Protein AF-A0A1F8N795-F1 (afdb_monomer_lite)

Secondary structure (DSSP, 8-state):
---TT-GGG-HHHHHHHHHHHHHHHHHHHHHHHHHHHS-HHHHHHHHHHHHHHHHHHHHHHHHHHHHHHHHHHHHHHHHHHHHHHHHHHHHHTTTT---GGG---HHHHHHHHHHHHHHHHHHHHHHHHS-TTHHHHHHHH-HHHHHHHHHHHHHHHHHHHHHHHHHHHHHTT-TTS-HHHHHHHHHHHHHHHHHHHHHHHHHHHHHHHTT--

Foldseek 3Di:
DDPPPPPPPDPVCVVVVVVVVVVVVVLVVVLVVVVVPDDPVVSVVSVVVNVVVVVVVVVVVVVVVVVVVVVLVVLLVVLLVLLVCLLCVCVVVVVLPDLLVPDPDLVSSLVSLVVVLVVLVVSVCVVCPVPVPNLVSLVVQDPQLNVLSVQLSVLSVVLSVLSVVVSVCSVVVVPDPDPVVSSVVNVVSSVVSNVSSVSNNVVSVVSVVVVVD

pLDDT: mean 70.52, std 12.68, range [32.62, 89.44]

Structure (mmCIF, N/CA/C/O backbone):
data_AF-A0A1F8N795-F1
#
_entry.id   AF-A0A1F8N795-F1
#
loop_
_atom_site.group_PDB
_atom_site.id
_atom_site.type_symbol
_atom_site.label_atom_id
_atom_site.label_alt_id
_atom_site.label_comp_id
_atom_site.label_asym_id
_atom_site.label_entity_id
_atom_site.label_seq_id
_atom_site.pdbx_PDB_ins_code
_atom_site.Cartn_x
_atom_site.Cartn_y
_atom_site.Cartn_z
_atom_site.occupancy
_atom_site.B_iso_or_equiv
_atom_site.auth_seq_id
_atom_site.auth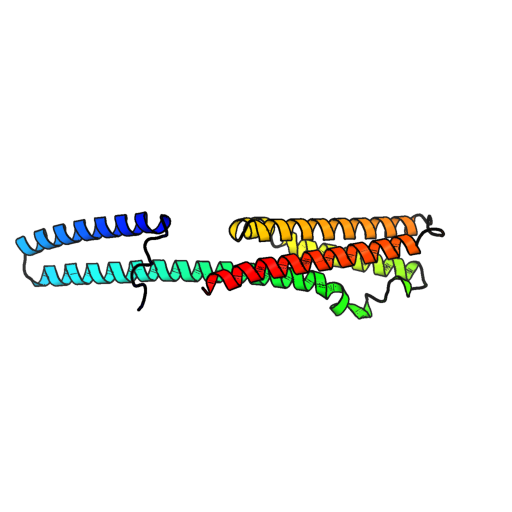_comp_id
_atom_site.auth_asym_id
_atom_site.auth_atom_id
_atom_site.pdbx_PDB_model_num
ATOM 1 N N . MET A 1 1 ? -9.581 -24.657 34.044 1.00 38.34 1 MET A N 1
ATOM 2 C CA . MET A 1 1 ? -9.909 -23.626 35.053 1.00 38.34 1 MET A CA 1
ATOM 3 C C . MET A 1 1 ? -9.651 -22.265 34.432 1.00 38.34 1 MET A C 1
ATOM 5 O O . MET A 1 1 ? -8.529 -21.996 34.031 1.00 38.34 1 MET A O 1
ATOM 9 N N . ALA A 1 2 ? -10.714 -21.489 34.227 1.00 38.50 2 ALA A N 1
ATOM 10 C CA . ALA A 1 2 ? -10.698 -20.247 33.462 1.00 38.50 2 ALA A CA 1
ATOM 11 C C . ALA A 1 2 ? -10.110 -19.081 34.276 1.00 38.50 2 ALA A C 1
ATOM 13 O O . ALA A 1 2 ? -10.513 -18.842 35.413 1.00 38.50 2 ALA A O 1
ATOM 14 N N . ASN A 1 3 ? -9.184 -18.338 33.667 1.00 41.03 3 ASN A N 1
ATOM 15 C CA . ASN A 1 3 ? -8.640 -17.087 34.190 1.00 41.03 3 ASN A CA 1
ATOM 16 C C . ASN A 1 3 ? -9.709 -15.981 34.133 1.00 41.03 3 ASN A C 1
ATOM 18 O O . ASN A 1 3 ? -9.796 -15.232 33.166 1.00 41.03 3 ASN A O 1
ATOM 22 N N . PHE A 1 4 ? -10.519 -15.874 35.185 1.00 43.97 4 PHE A N 1
ATOM 23 C CA . PHE A 1 4 ? -11.628 -14.915 35.298 1.00 43.97 4 PHE A CA 1
ATOM 24 C C . PHE A 1 4 ? -11.185 -13.466 35.629 1.00 43.97 4 PHE A C 1
ATOM 26 O O . PHE A 1 4 ? -12.016 -12.576 35.762 1.00 43.97 4 PHE A O 1
ATOM 33 N N . TRP A 1 5 ? -9.876 -13.195 35.742 1.00 39.47 5 TRP A N 1
ATOM 34 C CA . TRP A 1 5 ? -9.329 -11.918 36.246 1.00 39.47 5 TRP A CA 1
ATOM 35 C C . TRP A 1 5 ? -8.403 -11.180 35.261 1.00 39.47 5 TRP A C 1
ATOM 37 O O . TRP A 1 5 ? -7.454 -10.504 35.655 1.00 39.47 5 TRP A O 1
ATOM 47 N N . SER A 1 6 ? -8.683 -11.262 33.958 1.00 38.25 6 SER A N 1
ATOM 48 C CA . SER A 1 6 ? -7.878 -10.604 32.916 1.00 38.25 6 SER A CA 1
ATOM 49 C C . SER A 1 6 ? -8.282 -9.174 32.458 1.00 38.25 6 SER A C 1
ATOM 51 O O . SER A 1 6 ? -7.603 -8.671 31.559 1.00 38.25 6 SER A O 1
ATOM 53 N N . PRO A 1 7 ? -9.293 -8.441 32.984 1.00 44.56 7 PRO A N 1
ATOM 54 C CA . PRO A 1 7 ? -9.612 -7.123 32.414 1.00 44.56 7 PRO A CA 1
ATOM 55 C C . PRO A 1 7 ? -8.737 -5.970 32.953 1.00 44.56 7 PRO A C 1
ATOM 57 O O . PRO A 1 7 ? -8.804 -4.853 32.445 1.00 44.56 7 PRO A O 1
ATOM 60 N N . PHE A 1 8 ? -7.872 -6.198 33.948 1.00 44.97 8 PHE A N 1
ATOM 61 C CA . PHE A 1 8 ? -7.180 -5.105 34.655 1.00 44.97 8 PHE A CA 1
ATOM 62 C C . PHE A 1 8 ? -5.855 -4.619 34.038 1.00 44.97 8 PHE A C 1
ATOM 64 O O . PHE A 1 8 ? -5.241 -3.695 34.575 1.00 44.97 8 PHE A O 1
ATOM 71 N N . LYS A 1 9 ? -5.392 -5.174 32.908 1.00 43.41 9 LYS A N 1
ATOM 72 C CA . LYS A 1 9 ? -4.043 -4.868 32.376 1.00 43.41 9 LYS A CA 1
ATOM 73 C C . LYS A 1 9 ? -3.918 -3.617 31.503 1.00 43.41 9 LYS A C 1
ATOM 75 O O . LYS A 1 9 ? -2.806 -3.213 31.175 1.00 43.41 9 LYS A O 1
ATOM 80 N N . THR A 1 10 ? -5.005 -2.936 31.170 1.00 51.94 10 THR A N 1
ATOM 81 C CA . THR A 1 10 ? -4.946 -1.736 30.323 1.00 51.94 10 THR A CA 1
ATOM 82 C C . THR A 1 10 ? -5.205 -0.471 31.142 1.00 51.94 10 THR A C 1
ATOM 84 O O . THR A 1 10 ? -6.354 -0.089 31.359 1.00 51.94 10 THR A O 1
ATOM 87 N N . LYS A 1 11 ? -4.125 0.226 31.550 1.00 51.91 11 LYS A N 1
ATOM 88 C CA . LYS A 1 11 ? -4.126 1.542 32.250 1.00 51.91 11 LYS A CA 1
ATOM 89 C C . LYS A 1 11 ? -5.124 2.565 31.675 1.00 51.91 11 LYS A C 1
ATOM 91 O O . LYS A 1 11 ? -5.568 3.461 32.386 1.00 51.91 11 LYS A O 1
ATOM 96 N N . LYS A 1 12 ? -5.482 2.436 30.393 1.00 51.97 12 LYS A N 1
ATOM 97 C CA . LYS A 1 12 ? -6.396 3.330 29.673 1.00 51.97 12 LYS A CA 1
ATOM 98 C C . LYS A 1 12 ? -7.850 3.257 30.160 1.00 51.97 12 LYS A C 1
ATOM 100 O O . LYS A 1 12 ? -8.512 4.289 30.177 1.00 51.97 12 LYS A O 1
ATOM 105 N N . TYR A 1 13 ? -8.322 2.094 30.611 1.00 54.38 13 TYR A N 1
ATOM 106 C CA . TYR A 1 13 ? -9.710 1.938 31.064 1.00 54.38 13 TYR A CA 1
ATOM 107 C C . TYR A 1 13 ? -9.888 2.204 32.560 1.00 54.38 13 TYR A C 1
ATOM 109 O O . TYR A 1 13 ? -10.981 2.553 32.985 1.00 54.38 13 TYR A O 1
ATOM 117 N N . TRP A 1 14 ? -8.816 2.145 33.359 1.00 64.00 14 TRP A N 1
ATOM 118 C CA . TRP A 1 14 ? -8.873 2.442 34.797 1.00 64.00 14 TRP A CA 1
ATOM 119 C C . TRP A 1 14 ? -9.429 3.833 35.098 1.00 64.00 14 TRP A C 1
ATOM 121 O O . TRP A 1 14 ? -10.202 3.987 36.033 1.00 64.00 14 TRP A O 1
ATOM 131 N N . ARG A 1 15 ? -9.095 4.842 34.283 1.00 64.06 15 ARG A N 1
ATOM 132 C CA . ARG A 1 15 ? -9.659 6.192 34.436 1.00 64.06 15 ARG A CA 1
ATOM 133 C C . ARG A 1 15 ? -11.161 6.228 34.157 1.00 64.06 15 ARG A C 1
ATOM 135 O O . ARG A 1 15 ? -11.885 6.894 34.882 1.00 64.06 15 ARG A O 1
ATOM 142 N N . GLN A 1 16 ? -11.633 5.500 33.147 1.00 66.62 16 GLN A N 1
ATOM 143 C CA . GLN A 1 16 ? -13.059 5.436 32.813 1.00 66.62 16 GLN A CA 1
ATOM 144 C C . GLN A 1 16 ? -13.847 4.657 33.872 1.00 66.62 16 GLN A C 1
ATOM 146 O O . GLN A 1 16 ? -14.895 5.125 34.304 1.00 66.62 16 GLN A O 1
ATOM 151 N N . TYR A 1 17 ? -13.306 3.538 34.365 1.00 69.12 17 TYR A N 1
ATOM 152 C CA . TYR A 1 17 ? -13.899 2.783 35.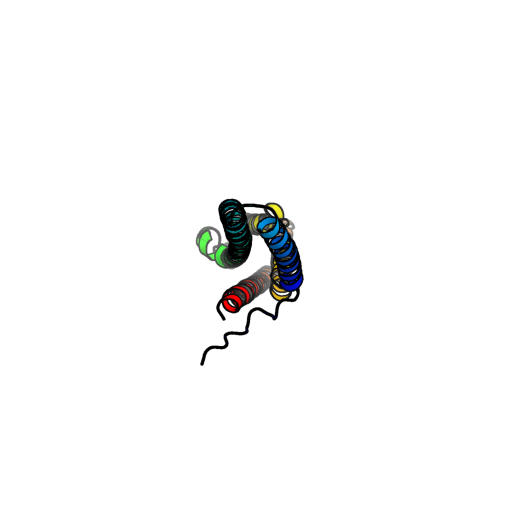471 1.00 69.12 17 TYR A CA 1
ATOM 153 C C . TYR A 1 17 ? -13.872 3.558 36.790 1.00 69.12 17 TYR A C 1
ATOM 155 O O . TYR A 1 17 ? -14.850 3.516 37.522 1.00 69.12 17 TYR A O 1
ATOM 163 N N . ALA A 1 18 ? -12.807 4.311 37.078 1.00 71.12 18 ALA A N 1
ATOM 164 C CA . ALA A 1 18 ? -12.740 5.168 38.260 1.00 71.12 18 ALA A CA 1
ATOM 165 C C . ALA A 1 18 ? -13.772 6.302 38.197 1.00 71.12 18 ALA A C 1
ATOM 167 O O . ALA A 1 18 ? -14.447 6.563 39.185 1.00 71.12 18 ALA A O 1
ATOM 168 N N . ILE A 1 19 ? -13.949 6.934 37.031 1.00 74.56 19 ILE A N 1
ATOM 169 C CA . ILE A 1 19 ? -14.991 7.951 36.828 1.00 74.56 19 ILE A CA 1
ATOM 170 C C . ILE A 1 19 ? -16.384 7.327 36.993 1.00 74.56 19 ILE A C 1
ATOM 172 O O . ILE A 1 19 ? -17.202 7.857 37.740 1.00 74.56 19 ILE A O 1
ATOM 176 N N . ALA A 1 20 ? -16.642 6.174 36.368 1.00 73.50 20 ALA A N 1
ATOM 177 C CA . ALA A 1 20 ? -17.908 5.456 36.511 1.00 73.50 20 ALA A CA 1
ATOM 178 C C . ALA A 1 20 ? -18.182 5.037 37.967 1.00 73.50 20 ALA A C 1
ATOM 180 O O . ALA A 1 20 ? -19.309 5.161 38.435 1.00 73.50 20 ALA A O 1
ATOM 181 N N . LEU A 1 21 ? -17.151 4.608 38.703 1.00 77.50 21 LEU A N 1
ATOM 182 C CA . LEU A 1 21 ? -17.238 4.255 40.120 1.00 77.50 21 LEU A CA 1
ATOM 183 C C . LEU A 1 21 ? -17.559 5.477 40.988 1.00 77.50 21 LEU A C 1
ATOM 185 O O . LEU A 1 21 ? -18.385 5.382 41.887 1.00 77.50 21 LEU A O 1
ATOM 189 N N . VAL A 1 22 ? -16.957 6.635 40.705 1.00 76.06 22 VAL A N 1
ATOM 190 C CA . VAL A 1 22 ? -17.265 7.888 41.411 1.00 76.06 22 VAL A CA 1
ATOM 191 C C . VAL A 1 22 ? -18.717 8.298 41.171 1.00 76.06 22 VAL A C 1
ATOM 193 O O . VAL A 1 22 ? -19.427 8.583 42.133 1.00 76.06 22 VAL A O 1
ATOM 196 N N . PHE A 1 23 ? -19.195 8.259 39.924 1.00 74.38 23 PHE A N 1
ATOM 197 C CA . PHE A 1 23 ? -20.603 8.535 39.620 1.00 74.38 23 PHE A CA 1
ATOM 198 C C . PHE A 1 23 ? -21.548 7.525 40.272 1.00 74.38 23 PHE A C 1
ATOM 200 O O . PHE A 1 23 ? -22.593 7.918 40.787 1.00 74.38 23 PHE A O 1
ATOM 207 N N . PHE A 1 24 ? -21.166 6.249 40.318 1.00 79.06 24 PHE A N 1
ATOM 208 C CA . PHE A 1 24 ? -21.916 5.216 41.022 1.00 79.06 24 PHE A CA 1
ATOM 209 C C . PHE A 1 24 ? -22.002 5.508 42.525 1.00 79.06 24 PHE A C 1
ATOM 211 O O . PHE A 1 24 ? -23.096 5.513 43.080 1.00 79.06 24 PHE A O 1
ATOM 218 N N . CYS A 1 25 ? -20.885 5.835 43.180 1.00 76.94 25 CYS A N 1
ATOM 219 C CA . CYS A 1 25 ? -20.861 6.191 44.599 1.00 76.94 25 CYS A CA 1
ATOM 220 C C . CYS A 1 25 ? -21.705 7.439 44.894 1.00 76.94 25 CYS A C 1
ATOM 222 O O . CYS A 1 25 ? -22.483 7.434 45.846 1.00 76.94 25 CYS A O 1
ATOM 224 N N . ILE A 1 26 ? -21.600 8.484 44.065 1.00 76.69 26 ILE A N 1
ATOM 225 C CA . ILE A 1 26 ? -22.416 9.702 44.193 1.00 76.69 26 ILE A CA 1
ATOM 226 C C . ILE A 1 26 ? -23.901 9.358 44.069 1.00 76.69 26 ILE A C 1
ATOM 228 O O . ILE A 1 26 ? -24.706 9.808 44.880 1.00 76.69 26 ILE A O 1
ATOM 232 N N . ALA A 1 27 ? -24.267 8.528 43.094 1.00 73.38 27 ALA A N 1
ATOM 233 C CA . ALA A 1 27 ? -25.651 8.150 42.885 1.00 73.38 27 ALA A CA 1
ATOM 234 C C . ALA A 1 27 ? -26.195 7.250 44.002 1.00 73.38 27 ALA A C 1
ATOM 236 O O . ALA A 1 27 ? -27.334 7.439 44.411 1.00 73.38 27 ALA A O 1
ATOM 237 N N . VAL A 1 28 ? -25.390 6.335 44.554 1.00 75.06 28 VAL A N 1
ATOM 238 C CA . VAL A 1 28 ? -25.759 5.531 45.733 1.00 75.06 28 VAL A CA 1
ATOM 239 C C . VAL A 1 28 ? -25.990 6.429 46.949 1.00 75.06 28 VAL A C 1
ATOM 241 O O . VAL A 1 28 ? -27.007 6.283 47.621 1.00 75.06 28 VAL A O 1
ATOM 244 N N . VAL A 1 29 ? -25.107 7.398 47.208 1.00 75.06 29 VAL A N 1
ATOM 245 C CA . VAL A 1 29 ? -25.285 8.373 48.300 1.00 75.06 29 VAL A CA 1
ATOM 246 C C . VAL A 1 29 ? -26.552 9.206 48.086 1.00 75.06 29 VAL A C 1
ATOM 248 O O . VAL A 1 29 ? -27.338 9.382 49.015 1.00 75.06 29 VAL A O 1
ATOM 251 N N . PHE A 1 30 ? -26.802 9.661 46.858 1.00 69.50 30 PHE A N 1
ATOM 252 C CA . PHE A 1 30 ? -28.009 10.410 46.509 1.00 69.50 30 PHE A CA 1
ATOM 253 C C . PHE A 1 30 ? -29.284 9.569 46.683 1.00 69.50 30 PHE A C 1
ATOM 255 O O . PHE A 1 30 ? -30.289 10.062 47.192 1.00 69.50 30 PHE A O 1
ATOM 262 N N . LEU A 1 31 ? -29.228 8.280 46.337 1.00 68.62 31 LEU A N 1
ATOM 263 C CA . LEU A 1 31 ? -30.323 7.325 46.493 1.00 68.62 31 LEU A CA 1
ATOM 264 C C . LEU A 1 31 ? -30.612 7.040 47.976 1.00 68.62 31 LEU A C 1
ATOM 266 O O . LEU A 1 31 ? -31.775 7.020 48.366 1.00 68.62 31 LEU A O 1
ATOM 270 N N . ILE A 1 32 ? -29.578 6.921 48.818 1.00 69.88 32 ILE A N 1
ATOM 271 C CA . ILE A 1 32 ? -29.708 6.801 50.283 1.00 69.88 32 ILE A CA 1
ATOM 272 C C . ILE A 1 32 ? -30.372 8.054 50.878 1.00 69.88 32 ILE A C 1
ATOM 274 O O . ILE A 1 32 ? -31.261 7.940 51.722 1.00 69.88 32 ILE A O 1
ATOM 278 N N . ILE A 1 33 ? -29.987 9.250 50.421 1.00 67.44 33 ILE A N 1
ATOM 279 C CA . ILE A 1 33 ? -30.592 10.520 50.858 1.00 67.44 33 ILE A CA 1
ATOM 280 C C . ILE A 1 33 ? -32.063 10.612 50.412 1.00 67.44 33 ILE A C 1
ATOM 282 O O . ILE A 1 33 ? -32.913 11.042 51.191 1.00 67.44 33 ILE A O 1
ATOM 286 N N . LEU A 1 34 ? -32.387 10.165 49.195 1.00 61.38 34 LEU A N 1
ATOM 287 C CA . LEU A 1 34 ? -33.757 10.117 48.669 1.00 61.38 34 LEU A CA 1
ATOM 288 C C . LEU A 1 34 ? -34.647 9.116 49.416 1.00 61.38 34 LEU A C 1
ATOM 290 O O . LEU A 1 34 ? -35.772 9.468 49.767 1.00 61.38 34 LEU A O 1
ATOM 294 N N . MET A 1 35 ? -34.143 7.910 49.708 1.00 63.19 35 MET A N 1
ATOM 295 C CA . MET A 1 35 ? -34.863 6.906 50.509 1.00 63.19 35 MET A CA 1
ATOM 296 C C . MET A 1 35 ? -35.170 7.409 51.924 1.00 63.19 35 MET A C 1
ATOM 298 O O . MET A 1 35 ? -36.160 7.001 52.523 1.00 63.19 35 MET A O 1
ATOM 302 N N . ARG A 1 36 ? -34.334 8.309 52.458 1.00 65.38 36 ARG A N 1
ATOM 303 C CA . ARG A 1 36 ? -34.522 8.903 53.785 1.00 65.38 36 ARG A CA 1
ATOM 304 C C . ARG A 1 36 ? -35.657 9.934 53.828 1.00 65.38 36 ARG A C 1
ATOM 306 O O . ARG A 1 36 ? -36.203 10.161 54.902 1.00 65.38 36 ARG A O 1
ATOM 313 N N . ASN A 1 37 ? -36.015 10.529 52.685 1.00 61.88 37 ASN A N 1
ATOM 314 C CA . ASN A 1 37 ? -36.927 11.674 52.612 1.00 61.88 37 ASN A CA 1
ATOM 315 C C . ASN A 1 37 ? -38.226 11.426 51.816 1.00 61.88 37 ASN A C 1
ATOM 317 O O . ASN A 1 37 ? -39.077 12.308 51.830 1.00 61.88 37 ASN A O 1
ATOM 321 N N . ASN A 1 38 ? -38.410 10.295 51.112 1.00 58.34 38 ASN A N 1
ATOM 322 C CA . ASN A 1 38 ? -39.632 10.027 50.332 1.00 58.34 38 ASN A CA 1
ATOM 323 C C . ASN A 1 38 ? -39.890 8.540 50.003 1.00 58.34 38 ASN A C 1
ATOM 325 O O . ASN A 1 38 ? -39.004 7.697 50.108 1.00 58.34 38 ASN A O 1
ATOM 329 N N . SER A 1 39 ? -41.133 8.246 49.582 1.00 66.38 39 SER A N 1
ATOM 330 C CA . SER A 1 39 ? -41.681 6.896 49.363 1.00 66.38 39 SER A CA 1
ATOM 331 C C . SER A 1 39 ? -40.853 5.997 48.427 1.00 66.38 39 SER A C 1
ATOM 333 O O . SER A 1 39 ? -40.223 6.451 47.469 1.00 66.38 39 SER A O 1
ATOM 335 N N . LEU A 1 40 ? -40.940 4.688 48.680 1.00 60.19 40 LEU A N 1
ATOM 336 C CA . LEU A 1 40 ? -40.269 3.574 47.993 1.00 60.19 40 LEU A CA 1
ATOM 337 C C . LEU A 1 40 ? -40.368 3.636 46.449 1.00 60.19 40 LEU A C 1
ATOM 339 O O . LEU A 1 40 ? -39.458 3.197 45.748 1.00 60.19 40 LEU A O 1
ATOM 343 N N . ALA A 1 41 ? -41.422 4.260 45.912 1.00 61.06 41 ALA A N 1
ATOM 344 C CA . ALA A 1 41 ? -41.612 4.478 44.478 1.00 61.06 41 ALA A CA 1
ATOM 345 C C . ALA A 1 41 ? -40.520 5.366 43.846 1.00 61.06 41 ALA A C 1
ATOM 347 O O . ALA A 1 41 ? -40.013 5.048 42.770 1.00 61.06 41 ALA A O 1
ATOM 348 N N . ASN A 1 42 ? -40.086 6.431 44.529 1.00 62.47 42 ASN A N 1
ATOM 349 C CA . ASN A 1 42 ? -39.037 7.324 44.021 1.00 62.47 42 ASN A CA 1
ATOM 350 C C . ASN A 1 42 ? -37.663 6.641 44.015 1.00 62.47 42 ASN A C 1
ATOM 352 O O . ASN A 1 42 ? -36.848 6.890 43.127 1.00 62.47 42 ASN A O 1
ATOM 356 N N . ALA A 1 43 ? -37.426 5.739 44.970 1.00 58.62 43 ALA A N 1
ATOM 357 C CA . ALA A 1 43 ? -36.214 4.930 45.023 1.00 58.62 43 ALA A CA 1
ATOM 358 C C . ALA A 1 43 ? -36.135 3.944 43.844 1.00 58.62 43 ALA A C 1
ATOM 360 O O . ALA A 1 43 ? -35.076 3.807 43.232 1.00 58.62 43 ALA A O 1
ATOM 361 N N . ILE A 1 44 ? -37.259 3.316 43.476 1.00 69.69 44 ILE A N 1
ATOM 362 C CA . ILE A 1 44 ? -37.342 2.410 42.319 1.00 69.69 44 ILE A CA 1
ATOM 363 C C . ILE A 1 44 ? -37.086 3.168 41.009 1.00 69.69 44 ILE A C 1
ATOM 365 O O . ILE A 1 44 ? -36.297 2.710 40.184 1.00 69.69 44 ILE A O 1
ATOM 369 N N . VAL A 1 45 ? -37.692 4.346 40.826 1.00 70.44 45 VAL A N 1
ATOM 370 C CA . VAL A 1 45 ? -37.489 5.176 39.623 1.00 70.44 45 VAL A CA 1
ATOM 371 C C . VAL A 1 45 ? -36.035 5.647 39.510 1.00 70.44 45 VAL A C 1
ATOM 373 O O . VAL A 1 45 ? -35.430 5.545 38.438 1.00 70.44 45 VAL A O 1
ATOM 376 N N . ALA A 1 46 ? -35.438 6.106 40.614 1.00 63.31 46 ALA A N 1
ATOM 377 C CA . ALA A 1 46 ? -34.036 6.516 40.641 1.00 63.31 46 ALA A CA 1
ATOM 378 C C . ALA A 1 46 ? -33.092 5.345 40.309 1.00 63.31 46 ALA A C 1
ATOM 380 O O . ALA A 1 46 ? -32.158 5.501 39.520 1.00 63.31 46 ALA A O 1
ATOM 381 N N . PHE A 1 47 ? -33.370 4.152 40.840 1.00 68.94 47 PHE A N 1
ATOM 382 C CA . PHE A 1 47 ? -32.580 2.953 40.568 1.00 68.94 47 PHE A CA 1
ATOM 383 C C . PHE A 1 47 ? -32.721 2.469 39.116 1.00 68.94 47 PHE A C 1
ATOM 385 O O . PHE A 1 47 ? -31.722 2.158 38.467 1.00 68.94 47 PHE 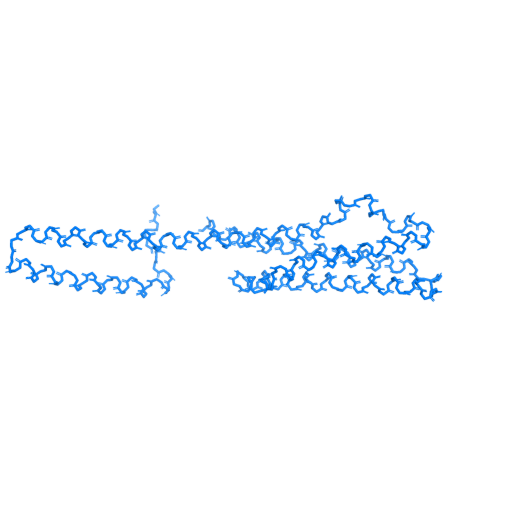A O 1
ATOM 392 N N . GLY A 1 48 ? -33.939 2.478 38.564 1.00 64.81 48 GLY A N 1
ATOM 393 C CA . GLY A 1 48 ? -34.186 2.144 37.157 1.00 64.81 48 GLY A CA 1
ATOM 394 C C . GLY A 1 48 ? -33.459 3.089 36.196 1.00 64.81 48 GLY A C 1
ATOM 395 O O . GLY A 1 48 ? -32.855 2.645 35.219 1.00 64.81 48 GLY A O 1
ATOM 396 N N . THR A 1 49 ? -33.425 4.383 36.524 1.00 73.19 49 THR A N 1
ATOM 397 C CA . THR A 1 49 ? -32.687 5.396 35.752 1.00 73.19 49 THR A CA 1
ATOM 398 C C . THR A 1 49 ? -31.176 5.135 35.780 1.00 73.19 49 THR A C 1
ATOM 400 O O . THR A 1 49 ? -30.503 5.259 34.755 1.00 73.19 49 THR A O 1
ATOM 403 N N . LEU A 1 50 ? -30.640 4.707 36.928 1.00 65.94 50 LEU A N 1
ATOM 404 C CA . LEU A 1 50 ? -29.226 4.359 37.078 1.00 65.94 50 LEU A CA 1
ATOM 405 C C . LEU A 1 50 ? -28.826 3.150 36.219 1.00 65.94 50 LEU A C 1
ATOM 407 O O . LEU A 1 50 ? -27.801 3.181 35.536 1.00 65.94 50 LEU A O 1
ATOM 411 N N . ILE A 1 51 ? -29.645 2.094 36.229 1.00 70.44 51 ILE A N 1
ATOM 412 C CA . ILE A 1 51 ? -29.412 0.896 35.413 1.00 70.44 51 ILE A CA 1
ATOM 413 C C . ILE A 1 51 ? -29.421 1.256 33.926 1.00 70.44 51 ILE A C 1
ATOM 415 O O . ILE A 1 51 ? -28.519 0.854 33.190 1.00 70.44 51 ILE A O 1
ATOM 419 N N . LEU A 1 52 ? -30.395 2.057 33.484 1.00 70.12 52 LEU A N 1
ATOM 420 C CA . LEU A 1 52 ? -30.497 2.479 32.089 1.00 70.12 52 LEU A CA 1
ATOM 421 C C . LEU A 1 52 ? -29.263 3.286 31.653 1.00 70.12 52 LEU A C 1
ATOM 423 O O . LEU A 1 52 ? -28.712 3.050 30.575 1.00 70.12 52 LEU A O 1
ATOM 427 N N . ALA A 1 53 ? -28.783 4.193 32.509 1.00 65.50 53 ALA A N 1
ATOM 428 C CA . ALA A 1 53 ? -27.583 4.982 32.246 1.00 65.50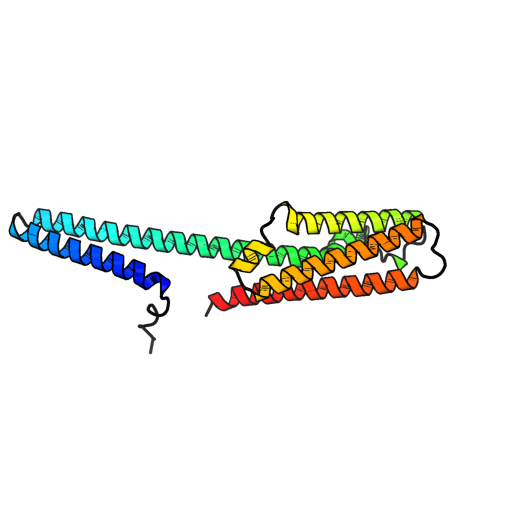 53 ALA A CA 1
ATOM 429 C C . ALA A 1 53 ? -26.325 4.105 32.116 1.00 65.50 53 ALA A C 1
ATOM 431 O O . ALA A 1 53 ? -25.510 4.322 31.213 1.00 65.50 53 ALA A O 1
ATOM 432 N N . LEU A 1 54 ? -26.182 3.078 32.962 1.00 68.38 54 LEU A N 1
ATOM 433 C CA . LEU A 1 54 ? -25.078 2.118 32.880 1.00 68.38 54 LEU A CA 1
ATOM 434 C C . LEU A 1 54 ? -25.132 1.301 31.585 1.00 68.38 54 LEU A C 1
ATOM 436 O O . LEU A 1 54 ? -24.127 1.231 30.878 1.00 68.38 54 LEU A O 1
ATOM 440 N N . ILE A 1 55 ? -26.297 0.745 31.232 1.00 73.50 55 ILE A N 1
ATOM 441 C CA . ILE A 1 55 ? -26.484 -0.029 29.992 1.00 73.50 55 ILE A CA 1
ATOM 442 C C . ILE A 1 55 ? -26.165 0.831 28.769 1.00 73.50 55 ILE A C 1
ATOM 444 O O . ILE A 1 55 ? -25.458 0.387 27.863 1.00 73.50 55 ILE A O 1
ATOM 448 N N . THR A 1 56 ? -26.638 2.077 28.756 1.00 70.06 56 THR A N 1
ATOM 449 C CA . THR A 1 56 ? -26.411 3.009 27.646 1.00 70.06 56 THR A CA 1
ATOM 450 C C . THR A 1 56 ? -24.928 3.344 27.512 1.00 70.06 56 THR A C 1
ATOM 452 O O . THR A 1 56 ? -24.370 3.276 26.419 1.00 70.06 56 THR A O 1
ATOM 455 N N . THR A 1 57 ? -24.254 3.623 28.629 1.00 68.25 57 THR A N 1
ATOM 456 C CA . THR A 1 57 ? -22.819 3.935 28.642 1.00 68.25 57 THR A CA 1
ATOM 457 C C . THR A 1 57 ? -21.983 2.746 28.168 1.00 68.25 57 THR A C 1
ATOM 459 O O . THR A 1 57 ? -21.118 2.912 27.308 1.00 68.25 57 THR A O 1
ATOM 462 N N . PHE A 1 58 ? -22.269 1.535 28.656 1.00 66.44 58 PHE A N 1
ATOM 463 C CA . PHE A 1 58 ? -21.603 0.314 28.194 1.00 66.44 58 PHE A CA 1
ATOM 464 C C . PHE A 1 58 ? -21.849 0.049 26.707 1.00 66.44 58 PHE A C 1
ATOM 466 O O . PHE A 1 58 ? -20.915 -0.290 25.981 1.00 66.44 58 PHE A O 1
ATOM 473 N N . SER A 1 59 ? -23.079 0.256 26.233 1.00 68.75 59 SER A N 1
ATOM 474 C CA . SER A 1 59 ? -23.435 0.075 24.822 1.00 68.75 59 SER A CA 1
ATOM 475 C C . SER A 1 59 ? -22.688 1.058 23.921 1.00 68.75 59 SER A C 1
ATOM 477 O O . SER A 1 59 ? -22.151 0.654 22.894 1.00 68.75 59 SER A O 1
ATOM 479 N N . ILE A 1 60 ? -22.573 2.328 24.328 1.00 67.81 60 ILE A N 1
ATOM 480 C CA . ILE A 1 60 ? -21.818 3.355 23.593 1.00 67.81 60 ILE A CA 1
ATOM 481 C C . ILE A 1 60 ? -20.320 3.027 23.559 1.00 67.81 60 ILE A C 1
ATOM 483 O O . ILE A 1 60 ? -19.681 3.185 22.517 1.00 67.81 60 ILE A O 1
ATOM 487 N N . ILE A 1 61 ? -19.743 2.571 24.675 1.00 68.19 61 ILE A N 1
ATOM 488 C CA . ILE A 1 61 ? -18.330 2.167 24.733 1.00 68.19 61 ILE A CA 1
ATOM 489 C C . ILE A 1 61 ? -18.087 0.981 23.792 1.00 68.19 61 ILE A C 1
ATOM 491 O O . ILE A 1 61 ? -17.207 1.060 22.935 1.00 68.19 61 ILE A O 1
ATOM 495 N N . ASN A 1 62 ? -18.920 -0.060 23.872 1.00 67.62 62 ASN A N 1
ATOM 496 C CA . ASN A 1 62 ? -18.807 -1.243 23.020 1.00 67.62 62 ASN A CA 1
ATOM 497 C C . ASN A 1 62 ? -18.993 -0.910 21.532 1.00 67.62 62 ASN A C 1
ATOM 499 O O . ASN A 1 62 ? -18.227 -1.392 20.699 1.00 67.62 62 ASN A O 1
ATOM 503 N N . ALA A 1 63 ? -19.961 -0.054 21.188 1.00 69.69 63 ALA A N 1
ATOM 504 C CA . ALA A 1 63 ? -20.184 0.392 19.813 1.00 69.69 63 ALA A CA 1
ATOM 505 C C . ALA A 1 63 ? -18.986 1.187 19.267 1.00 69.69 63 ALA A C 1
ATOM 507 O O . ALA A 1 63 ? -18.556 0.976 18.132 1.00 69.69 63 ALA A O 1
ATOM 508 N N . ASN A 1 64 ? -18.394 2.063 20.085 1.00 71.19 64 ASN A N 1
ATOM 509 C CA . ASN A 1 64 ? -17.200 2.818 19.708 1.00 71.19 64 ASN A CA 1
ATOM 510 C C . ASN A 1 64 ? -15.969 1.925 19.524 1.00 71.19 64 ASN A C 1
ATOM 512 O O . ASN A 1 64 ? -15.173 2.157 18.608 1.00 71.19 64 ASN A O 1
ATOM 516 N N . ASP A 1 65 ? -15.803 0.913 20.373 1.00 73.00 65 ASP A N 1
ATOM 517 C CA . ASP A 1 65 ? -14.709 -0.048 20.257 1.00 73.00 65 ASP A CA 1
ATOM 518 C C . ASP A 1 65 ? -14.887 -0.957 19.037 1.00 73.00 65 ASP A C 1
ATOM 520 O O . ASP A 1 65 ? -13.916 -1.202 18.317 1.00 73.00 65 ASP A O 1
ATOM 524 N N . GLN A 1 66 ? -16.120 -1.361 18.721 1.00 74.44 66 GLN A N 1
ATOM 525 C CA . GLN A 1 66 ? -16.425 -2.074 17.482 1.00 74.44 66 GLN A CA 1
ATOM 526 C C . GLN A 1 66 ? -16.091 -1.223 16.252 1.00 74.44 66 GLN A C 1
ATOM 528 O O . GLN A 1 66 ? -15.273 -1.629 15.432 1.00 74.44 66 GLN A O 1
ATOM 533 N N . ALA A 1 67 ? -16.572 0.022 16.194 1.00 73.25 67 ALA A N 1
ATOM 534 C CA . ALA A 1 67 ? -16.271 0.939 15.093 1.00 73.25 67 ALA A CA 1
ATOM 535 C C . ALA A 1 67 ? -14.767 1.257 14.956 1.00 73.25 67 ALA A C 1
ATOM 537 O O . ALA A 1 67 ? -14.286 1.649 13.889 1.00 73.25 67 ALA A O 1
ATOM 538 N N . ARG A 1 68 ? -13.988 1.154 16.040 1.00 77.81 68 ARG A N 1
ATOM 539 C CA . ARG A 1 68 ? -12.520 1.252 15.993 1.00 77.81 68 ARG A CA 1
ATOM 540 C C . ARG A 1 68 ? -11.880 -0.001 15.408 1.00 77.81 68 ARG A C 1
ATOM 542 O O . ARG A 1 68 ? -10.962 0.144 14.602 1.00 77.81 68 ARG A O 1
ATOM 549 N N . ARG A 1 69 ? -12.345 -1.192 15.794 1.00 78.75 69 ARG A N 1
ATOM 550 C CA . ARG A 1 69 ? -11.873 -2.467 15.234 1.00 78.75 69 ARG A CA 1
ATOM 551 C C . ARG A 1 69 ? -12.174 -2.553 13.741 1.00 78.75 69 ARG A C 1
ATOM 553 O O . ARG A 1 69 ? -11.240 -2.769 12.977 1.00 78.75 69 ARG A O 1
ATOM 560 N N . ASP A 1 70 ? -13.398 -2.231 13.334 1.00 79.94 70 ASP A N 1
ATOM 561 C CA . ASP A 1 70 ? -13.823 -2.280 11.931 1.00 79.94 70 ASP A CA 1
ATOM 562 C C . ASP A 1 70 ? -13.012 -1.308 11.057 1.00 79.94 70 ASP A C 1
ATOM 564 O O . ASP A 1 70 ? -12.565 -1.655 9.965 1.00 79.94 70 ASP A O 1
ATOM 568 N N . ARG A 1 71 ? -12.751 -0.084 11.549 1.00 80.19 71 ARG A N 1
ATOM 569 C CA . ARG A 1 71 ? -11.882 0.883 10.848 1.00 80.19 71 ARG A CA 1
ATOM 570 C C . ARG A 1 71 ? -10.451 0.380 10.712 1.00 80.19 71 ARG A C 1
ATOM 572 O O . ARG A 1 71 ? -9.852 0.527 9.654 1.00 80.19 71 ARG A O 1
ATOM 579 N N . ARG A 1 72 ? -9.902 -0.196 11.781 1.00 80.56 72 ARG A N 1
ATOM 580 C CA . ARG A 1 72 ? -8.547 -0.753 11.778 1.00 80.56 72 ARG A CA 1
ATOM 581 C C . ARG A 1 72 ? -8.425 -1.925 10.809 1.00 80.56 72 ARG A C 1
ATOM 583 O O . ARG A 1 72 ? -7.438 -1.996 10.088 1.00 80.56 72 ARG A O 1
ATOM 590 N N . GLU A 1 73 ? -9.403 -2.821 10.791 1.00 81.44 73 GLU A N 1
ATOM 591 C CA . GLU A 1 73 ? -9.424 -3.949 9.862 1.00 81.44 73 GLU A CA 1
ATOM 592 C C . GLU A 1 73 ? -9.524 -3.481 8.410 1.00 81.44 73 GLU A C 1
ATOM 594 O O . GLU A 1 73 ? -8.753 -3.947 7.574 1.00 81.44 73 GLU A O 1
ATOM 599 N N . ARG A 1 74 ? -10.393 -2.503 8.127 1.00 82.31 74 ARG A N 1
ATOM 600 C CA . ARG A 1 74 ? -10.491 -1.889 6.799 1.00 82.31 74 ARG A CA 1
ATOM 601 C C . ARG A 1 74 ? -9.143 -1.351 6.325 1.00 82.31 74 ARG A C 1
ATOM 603 O O . ARG A 1 74 ? -8.714 -1.693 5.234 1.00 82.31 74 ARG A O 1
ATOM 610 N N . TRP A 1 75 ? -8.446 -0.591 7.168 1.00 82.75 75 TRP A N 1
ATOM 611 C CA . TRP A 1 75 ? -7.125 -0.056 6.834 1.00 82.75 75 TRP A CA 1
ATOM 612 C C . TRP A 1 75 ? -6.079 -1.139 6.563 1.00 82.75 75 TRP A C 1
ATOM 614 O O . TRP A 1 75 ? -5.267 -0.990 5.659 1.00 82.75 75 TRP A O 1
ATOM 624 N N . ILE A 1 76 ? -6.081 -2.226 7.337 1.00 82.81 76 ILE A N 1
ATOM 625 C CA . ILE A 1 76 ? -5.158 -3.347 7.114 1.00 82.81 76 ILE A CA 1
ATOM 626 C C . ILE A 1 76 ? -5.461 -4.027 5.775 1.00 82.81 76 ILE A C 1
ATOM 628 O O . ILE A 1 76 ? -4.534 -4.316 5.024 1.00 82.81 76 ILE A O 1
ATOM 632 N N . ASN A 1 77 ? -6.739 -4.256 5.464 1.00 84.25 77 ASN A N 1
ATOM 633 C CA . ASN A 1 77 ? -7.139 -4.868 4.199 1.00 84.25 77 ASN A CA 1
ATOM 634 C C . ASN A 1 77 ? -6.786 -3.967 3.003 1.00 84.25 77 ASN A C 1
ATOM 636 O O . ASN A 1 77 ? -6.239 -4.476 2.034 1.00 84.25 77 ASN A O 1
ATOM 640 N N . GLU A 1 78 ? -7.003 -2.651 3.102 1.00 82.00 78 GLU A N 1
ATOM 641 C CA . GLU A 1 78 ? -6.585 -1.681 2.076 1.00 82.00 78 GLU A CA 1
ATOM 642 C C . GLU A 1 78 ? -5.068 -1.755 1.822 1.00 82.00 78 GLU A C 1
ATOM 644 O O . GLU A 1 78 ? -4.633 -1.818 0.678 1.00 82.00 78 GLU A O 1
ATOM 649 N N . ILE A 1 79 ? -4.245 -1.819 2.877 1.00 82.25 79 ILE A N 1
ATOM 650 C CA . ILE A 1 79 ? -2.780 -1.928 2.742 1.00 82.25 79 ILE A CA 1
ATOM 651 C C . ILE A 1 79 ? -2.366 -3.243 2.063 1.00 82.25 79 ILE A C 1
ATOM 653 O O . ILE A 1 79 ? -1.446 -3.246 1.244 1.00 82.25 79 ILE A O 1
ATOM 657 N N . ILE A 1 80 ? -3.032 -4.353 2.393 1.00 83.62 80 ILE A N 1
ATOM 658 C CA . ILE A 1 80 ? -2.771 -5.658 1.771 1.00 83.62 80 ILE A CA 1
ATOM 659 C C . ILE A 1 80 ? -3.166 -5.637 0.294 1.00 83.62 80 ILE A C 1
ATOM 661 O O . ILE A 1 80 ? -2.372 -6.046 -0.546 1.00 83.62 80 ILE A O 1
ATOM 665 N N . GLU A 1 81 ? -4.361 -5.144 -0.027 1.00 83.25 81 GLU A N 1
ATOM 666 C CA . GLU A 1 81 ? -4.852 -5.026 -1.404 1.00 83.25 81 GLU A CA 1
ATOM 667 C C . GLU A 1 81 ? -3.887 -4.209 -2.264 1.00 83.25 81 GLU A C 1
ATOM 669 O O . GLU A 1 81 ? -3.582 -4.569 -3.394 1.00 83.25 81 GLU A O 1
ATOM 674 N N . TRP A 1 82 ? -3.313 -3.152 -1.701 1.00 80.81 82 TRP A N 1
ATOM 675 C CA . TRP A 1 82 ? -2.341 -2.328 -2.405 1.00 80.81 82 TRP A CA 1
ATOM 676 C C . TRP A 1 82 ? -1.022 -3.039 -2.671 1.00 80.81 82 TRP A C 1
ATOM 678 O O . TRP A 1 82 ? -0.490 -2.945 -3.775 1.00 80.81 82 TRP A O 1
ATOM 688 N N . ALA A 1 83 ? -0.497 -3.760 -1.680 1.00 80.62 83 ALA A N 1
ATOM 689 C CA . ALA A 1 83 ? 0.694 -4.574 -1.878 1.00 80.62 83 ALA A CA 1
ATOM 690 C C . ALA A 1 83 ? 0.448 -5.661 -2.940 1.00 80.62 83 ALA A C 1
ATOM 692 O O . ALA A 1 83 ? 1.304 -5.884 -3.791 1.00 80.62 83 ALA A O 1
ATOM 693 N N . ILE A 1 84 ? -0.746 -6.262 -2.953 1.00 82.44 84 ILE A N 1
ATOM 694 C CA . ILE A 1 84 ? -1.165 -7.219 -3.984 1.00 82.44 84 ILE A CA 1
ATOM 695 C C . ILE A 1 84 ? -1.225 -6.552 -5.361 1.00 82.44 84 ILE A C 1
ATOM 697 O O . ILE A 1 84 ? -0.681 -7.109 -6.307 1.00 82.44 84 ILE A O 1
ATOM 701 N N . ASN A 1 85 ? -1.806 -5.358 -5.488 1.00 78.31 85 ASN A N 1
ATOM 702 C CA . ASN A 1 85 ? -1.861 -4.637 -6.765 1.00 78.31 85 ASN A CA 1
ATOM 703 C C . ASN A 1 85 ? -0.453 -4.333 -7.306 1.00 78.31 85 ASN A C 1
ATOM 705 O O . ASN A 1 85 ? -0.205 -4.496 -8.497 1.00 78.31 85 ASN A O 1
ATOM 709 N N . ILE A 1 86 ? 0.499 -3.979 -6.432 1.00 74.62 86 ILE A N 1
ATOM 710 C CA . ILE A 1 86 ? 1.909 -3.772 -6.811 1.00 74.62 86 ILE A CA 1
ATOM 711 C C . ILE A 1 86 ? 2.581 -5.074 -7.271 1.00 74.62 86 ILE A C 1
ATOM 713 O O . ILE A 1 86 ? 3.462 -5.028 -8.119 1.00 74.62 86 ILE A O 1
ATOM 717 N N . ILE A 1 87 ? 2.190 -6.235 -6.747 1.00 73.75 87 ILE A N 1
ATOM 718 C CA . ILE A 1 87 ? 2.697 -7.535 -7.221 1.00 73.75 87 ILE A CA 1
ATOM 719 C C . ILE A 1 87 ? 2.024 -7.919 -8.547 1.00 73.75 87 ILE A C 1
ATOM 721 O O . ILE A 1 87 ? 2.678 -8.390 -9.480 1.00 73.75 87 ILE A O 1
ATOM 725 N N . ASN A 1 88 ? 0.716 -7.690 -8.649 1.00 71.12 88 ASN A N 1
ATOM 726 C CA . ASN A 1 88 ? -0.122 -8.171 -9.742 1.00 71.12 88 ASN A CA 1
ATOM 727 C C . ASN A 1 88 ? -0.124 -7.283 -10.984 1.00 71.12 88 ASN A C 1
ATOM 729 O O . ASN A 1 88 ? -0.554 -7.779 -12.028 1.00 71.12 88 ASN A O 1
ATOM 733 N N . TRP A 1 89 ? 0.391 -6.050 -10.916 1.00 69.00 89 TRP A N 1
ATOM 734 C CA . TRP A 1 89 ? 0.442 -5.100 -12.038 1.00 69.00 89 TRP A CA 1
ATOM 735 C C . TRP A 1 89 ? 0.925 -5.742 -13.357 1.00 69.00 89 TRP A C 1
ATOM 737 O O . TRP A 1 89 ? 0.319 -5.572 -14.411 1.00 69.00 89 TRP A O 1
ATOM 747 N N . ARG A 1 90 ? 1.938 -6.618 -13.294 1.00 55.09 90 ARG A N 1
ATOM 748 C CA . ARG A 1 90 ? 2.450 -7.372 -14.450 1.00 55.09 90 ARG A CA 1
ATOM 749 C C . ARG A 1 90 ? 1.511 -8.476 -14.943 1.00 55.09 90 ARG A C 1
ATOM 751 O O . ARG A 1 90 ? 1.476 -8.791 -16.133 1.00 55.09 90 ARG A O 1
ATOM 758 N N . SER A 1 91 ? 0.823 -9.144 -14.024 1.00 56.75 91 SER A N 1
ATOM 759 C CA . SER A 1 91 ? 0.003 -10.323 -14.318 1.00 56.75 91 SER A CA 1
ATOM 760 C C . SER A 1 91 ? -1.330 -9.965 -14.971 1.00 56.75 91 SER A C 1
ATOM 762 O O . SER A 1 91 ? -1.784 -10.698 -15.853 1.00 56.75 91 SER A O 1
ATOM 764 N N . GLU A 1 92 ? -1.907 -8.830 -14.578 1.00 53.59 92 GLU A N 1
ATOM 765 C CA . GLU A 1 92 ? -3.186 -8.327 -15.082 1.00 53.59 92 GLU A CA 1
ATOM 766 C C . GLU A 1 92 ? -3.024 -7.678 -16.457 1.00 53.59 92 GLU A C 1
ATOM 768 O O . GLU A 1 92 ? -3.887 -7.829 -17.318 1.00 53.59 92 GLU A O 1
ATOM 773 N N . ASN A 1 93 ? -1.857 -7.090 -16.726 1.00 51.34 93 ASN A N 1
ATOM 774 C CA . ASN A 1 93 ? -1.571 -6.430 -17.991 1.00 51.34 93 ASN A CA 1
ATOM 775 C C . ASN A 1 93 ? -0.640 -7.233 -18.915 1.00 51.34 93 ASN A C 1
ATOM 777 O O . ASN A 1 93 ? 0.022 -6.666 -19.774 1.00 51.34 93 ASN A O 1
ATOM 781 N N . LYS A 1 94 ? -0.620 -8.571 -18.848 1.00 50.81 94 LYS A N 1
ATOM 782 C CA . LYS A 1 94 ? 0.228 -9.438 -19.710 1.00 50.81 94 LYS A CA 1
ATOM 783 C C . LYS A 1 94 ? 0.216 -9.110 -21.215 1.00 50.81 94 LYS A C 1
ATOM 785 O O . LYS A 1 94 ? 1.199 -9.395 -21.896 1.00 50.81 94 LYS A O 1
ATOM 790 N N . SER A 1 95 ? -0.877 -8.557 -21.748 1.00 45.56 95 SER A N 1
ATOM 791 C CA . SER A 1 95 ? -0.978 -8.121 -23.150 1.00 45.56 95 SER A CA 1
ATOM 792 C C . SER A 1 95 ? -0.189 -6.847 -23.450 1.00 45.56 95 SER A C 1
ATOM 794 O O . SER A 1 95 ? 0.325 -6.706 -24.557 1.00 45.56 95 SER A O 1
ATOM 796 N N . VAL A 1 96 ? -0.081 -5.943 -22.474 1.00 45.97 96 VAL A N 1
ATOM 797 C CA . VAL A 1 96 ? 0.805 -4.781 -22.527 1.00 45.97 96 VAL A CA 1
ATOM 798 C C . VAL A 1 96 ? 2.210 -5.278 -22.207 1.00 45.97 96 VAL A C 1
ATOM 800 O O . VAL A 1 96 ? 3.060 -5.216 -23.074 1.00 45.97 96 VAL A O 1
ATOM 803 N N . PHE A 1 97 ? 2.416 -5.962 -21.081 1.00 50.00 97 PHE A N 1
ATOM 804 C CA . PHE A 1 97 ? 3.680 -6.418 -20.485 1.00 50.00 97 PHE A CA 1
ATOM 805 C C . PHE A 1 97 ? 4.311 -7.656 -21.157 1.00 50.00 97 PHE A C 1
ATOM 807 O O . PHE A 1 97 ? 4.795 -8.571 -20.479 1.00 50.00 97 PHE A O 1
ATOM 814 N N . ARG A 1 98 ? 4.357 -7.709 -22.497 1.00 51.50 98 ARG A N 1
ATOM 815 C CA . ARG A 1 98 ? 5.335 -8.584 -23.167 1.00 51.50 98 ARG A CA 1
ATOM 816 C C . ARG A 1 98 ? 6.713 -8.300 -22.580 1.00 51.50 98 ARG A C 1
ATOM 818 O O . ARG A 1 98 ? 7.035 -7.145 -22.310 1.00 51.50 98 ARG A O 1
ATOM 825 N N . ASP A 1 99 ? 7.494 -9.361 -22.375 1.00 55.66 99 ASP A N 1
ATOM 826 C CA . ASP A 1 99 ? 8.884 -9.264 -21.935 1.00 55.66 99 ASP A CA 1
ATOM 827 C C . ASP A 1 99 ? 9.544 -8.150 -22.756 1.00 55.66 99 ASP A C 1
ATOM 829 O O . ASP A 1 99 ? 9.538 -8.232 -23.984 1.00 55.66 99 ASP A O 1
ATOM 833 N N . ILE A 1 100 ? 9.992 -7.060 -22.127 1.00 52.19 100 ILE A N 1
ATOM 834 C CA . ILE A 1 100 ? 10.488 -5.866 -22.844 1.00 52.19 100 ILE A CA 1
ATOM 835 C C . ILE A 1 100 ? 11.620 -6.267 -23.804 1.00 52.19 100 ILE A C 1
ATOM 837 O O . ILE A 1 100 ? 11.787 -5.689 -24.874 1.00 52.19 100 ILE A O 1
ATOM 841 N N . THR A 1 101 ? 12.330 -7.341 -23.450 1.00 55.12 101 THR A N 1
ATOM 842 C CA . THR A 1 101 ? 13.371 -7.999 -24.246 1.00 55.12 101 THR A CA 1
ATOM 843 C C . THR A 1 101 ? 12.868 -8.648 -25.547 1.00 55.12 101 THR A C 1
ATOM 845 O O . THR A 1 101 ? 13.658 -8.905 -26.453 1.00 55.12 101 THR A O 1
ATOM 848 N N . SER A 1 102 ? 11.563 -8.909 -25.668 1.00 59.53 102 SER A N 1
ATOM 849 C CA . SER A 1 102 ? 10.906 -9.519 -26.833 1.00 59.53 102 SER A CA 1
ATOM 850 C C . SER A 1 102 ? 10.409 -8.505 -27.871 1.00 59.53 102 SER A C 1
ATOM 852 O O . SER A 1 102 ? 10.086 -8.892 -28.997 1.00 59.53 102 SER A O 1
ATOM 854 N N . ILE A 1 103 ? 10.366 -7.214 -27.525 1.00 61.88 103 ILE A N 1
ATOM 855 C CA . ILE A 1 103 ? 9.913 -6.138 -28.412 1.00 61.88 103 ILE A CA 1
ATOM 856 C C . ILE A 1 103 ? 11.106 -5.671 -29.250 1.00 61.88 103 ILE A C 1
ATOM 858 O O . ILE A 1 103 ? 12.092 -5.177 -28.712 1.00 61.88 103 ILE A O 1
ATOM 862 N N . LYS A 1 104 ? 11.045 -5.848 -30.575 1.00 62.00 104 LYS A N 1
ATOM 863 C CA . LYS A 1 104 ? 12.180 -5.561 -31.478 1.00 62.00 104 LYS A CA 1
ATOM 864 C C . LYS A 1 104 ? 12.206 -4.128 -32.014 1.00 62.00 104 LYS A C 1
ATOM 866 O O . LYS A 1 104 ? 13.265 -3.677 -32.437 1.00 62.00 104 LYS A O 1
ATOM 871 N N . SER A 1 105 ? 11.068 -3.433 -32.025 1.00 70.00 105 SER A N 1
ATOM 872 C CA . SER A 1 105 ? 10.987 -2.049 -32.497 1.00 70.00 105 SER A CA 1
ATOM 873 C C . SER A 1 105 ? 11.334 -1.072 -31.365 1.00 70.00 105 SER A C 1
ATOM 875 O O . SER A 1 105 ? 10.677 -1.118 -30.322 1.00 70.00 105 SER A O 1
ATOM 877 N N . PRO A 1 106 ? 12.311 -0.162 -31.545 1.00 67.69 106 PRO A N 1
ATOM 878 C CA . PRO A 1 106 ? 12.621 0.880 -30.563 1.00 67.69 106 PRO A CA 1
ATOM 879 C C . PRO A 1 106 ? 11.413 1.762 -30.212 1.00 67.69 106 PRO A C 1
ATOM 881 O O . PRO A 1 106 ? 11.253 2.173 -29.065 1.00 67.69 106 PRO A O 1
ATOM 884 N N . GLU A 1 107 ? 10.531 2.016 -31.181 1.00 70.06 107 GLU A N 1
ATOM 885 C CA . GLU A 1 107 ? 9.325 2.824 -30.989 1.00 70.06 107 GLU A CA 1
ATOM 886 C C . GLU A 1 107 ? 8.283 2.101 -30.122 1.00 70.06 107 GLU A C 1
ATOM 888 O O . GLU A 1 107 ? 7.734 2.689 -29.188 1.00 70.06 107 GLU A O 1
ATOM 893 N N . GLU A 1 108 ? 8.075 0.802 -30.358 1.00 68.38 108 GLU A N 1
ATOM 894 C CA . GLU A 1 108 ? 7.203 -0.030 -29.520 1.00 68.38 108 GLU A CA 1
ATOM 895 C C . GLU A 1 108 ? 7.773 -0.184 -28.106 1.00 68.38 108 GLU A C 1
ATOM 897 O O . GLU A 1 108 ? 7.029 -0.080 -27.133 1.00 68.38 108 GLU A O 1
ATOM 902 N N . GLN A 1 109 ? 9.094 -0.366 -27.970 1.00 66.62 109 GLN A N 1
ATOM 903 C CA . GLN A 1 109 ? 9.751 -0.395 -26.661 1.00 66.62 109 GLN A CA 1
ATOM 904 C C . GLN A 1 109 ? 9.543 0.919 -25.901 1.00 66.62 109 GLN A C 1
ATOM 906 O O . GLN A 1 109 ? 9.333 0.893 -24.689 1.00 66.62 109 GLN A O 1
ATOM 911 N N . ARG A 1 110 ? 9.593 2.064 -26.591 1.00 69.00 110 ARG A N 1
ATOM 912 C CA . ARG A 1 110 ? 9.390 3.382 -25.981 1.00 69.00 110 ARG A CA 1
ATOM 913 C C . ARG A 1 110 ? 7.961 3.563 -25.474 1.00 69.00 110 ARG A C 1
ATOM 915 O O . ARG A 1 110 ? 7.775 3.934 -24.317 1.00 69.00 110 ARG A O 1
ATOM 922 N N . LEU A 1 111 ? 6.964 3.283 -26.316 1.00 71.56 111 LEU A N 1
ATOM 923 C CA . LEU A 1 111 ? 5.539 3.358 -25.956 1.00 71.56 111 LEU A CA 1
ATOM 924 C C . LEU A 1 111 ? 5.213 2.463 -24.757 1.00 71.56 111 LEU A C 1
ATOM 926 O O . LEU A 1 111 ? 4.528 2.878 -23.825 1.00 71.56 111 LEU A O 1
ATOM 930 N N . HIS A 1 112 ? 5.760 1.254 -24.768 1.00 70.88 112 HIS A N 1
ATOM 931 C CA . HIS A 1 112 ? 5.573 0.261 -23.722 1.00 70.88 112 HIS A CA 1
ATOM 932 C C . HIS A 1 112 ? 6.193 0.680 -22.382 1.00 70.88 112 HIS A C 1
ATOM 934 O O . HIS A 1 112 ? 5.512 0.698 -21.356 1.00 70.88 112 HIS A O 1
ATOM 940 N N . LYS A 1 113 ? 7.454 1.133 -22.397 1.00 70.38 113 LYS A N 1
ATOM 941 C CA . LYS A 1 113 ? 8.150 1.645 -21.204 1.00 70.38 113 LYS A CA 1
ATOM 942 C C . LYS A 1 113 ? 7.457 2.887 -20.630 1.00 70.38 113 LYS A C 1
ATOM 944 O O . LYS A 1 113 ? 7.355 3.021 -19.412 1.00 70.38 113 LYS A O 1
ATOM 949 N N . TYR A 1 114 ? 6.942 3.773 -21.485 1.00 74.88 114 TYR A N 1
ATOM 950 C CA . TYR A 1 114 ? 6.167 4.933 -21.043 1.00 74.88 114 TYR A CA 1
ATOM 951 C C . TYR A 1 114 ? 4.865 4.516 -20.346 1.00 74.88 114 TYR A C 1
ATOM 953 O O . TYR A 1 114 ? 4.580 5.002 -19.253 1.00 74.88 114 TYR A O 1
ATOM 961 N N . ALA A 1 115 ? 4.116 3.572 -20.927 1.00 72.88 115 ALA A N 1
ATOM 962 C CA . ALA A 1 115 ? 2.904 3.031 -20.313 1.00 72.88 115 ALA A CA 1
ATOM 963 C C . ALA A 1 115 ? 3.188 2.408 -18.933 1.00 72.88 115 ALA A C 1
ATOM 965 O O . ALA A 1 115 ? 2.477 2.706 -17.976 1.00 72.88 115 ALA A O 1
ATOM 966 N N . HIS A 1 116 ? 4.284 1.649 -18.797 1.00 71.88 116 HIS A N 1
ATOM 967 C CA . HIS A 1 116 ? 4.726 1.093 -17.511 1.00 71.88 116 HIS A CA 1
ATOM 968 C C . HIS A 1 116 ? 4.973 2.169 -16.448 1.00 71.88 116 HIS A C 1
ATOM 970 O O . HIS A 1 116 ? 4.547 2.029 -15.303 1.00 71.88 116 HIS A O 1
ATOM 976 N N . ILE A 1 117 ? 5.680 3.242 -16.813 1.00 74.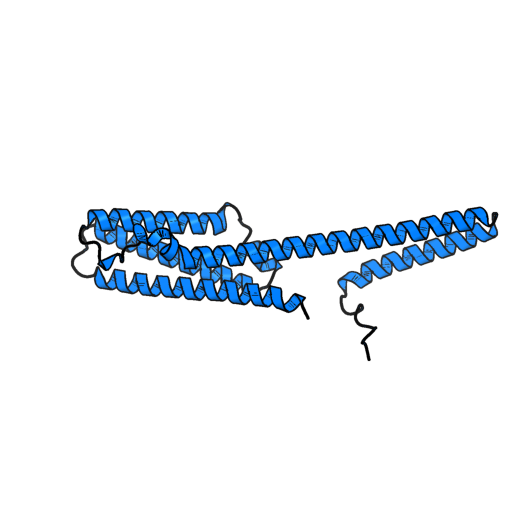69 117 ILE A N 1
ATOM 977 C CA . ILE A 1 117 ? 5.976 4.344 -15.890 1.00 74.69 117 ILE A CA 1
ATOM 978 C C . ILE A 1 117 ? 4.682 5.027 -15.445 1.00 74.69 117 ILE A C 1
ATOM 980 O O . ILE A 1 117 ? 4.528 5.320 -14.260 1.00 74.69 117 ILE A O 1
ATOM 984 N N . VAL A 1 118 ? 3.757 5.282 -16.376 1.00 79.44 118 VAL A N 1
ATOM 985 C CA . VAL A 1 118 ? 2.464 5.909 -16.070 1.00 79.44 118 VAL A CA 1
ATOM 986 C C . VAL A 1 118 ? 1.665 5.046 -15.096 1.00 79.44 118 VAL A C 1
ATOM 988 O O . VAL A 1 118 ? 1.240 5.552 -14.062 1.00 79.44 118 VAL A O 1
ATOM 991 N N . GLU A 1 119 ? 1.542 3.746 -15.350 1.00 75.62 119 GLU A N 1
ATOM 992 C CA . GLU A 1 119 ? 0.763 2.834 -14.506 1.00 75.62 119 GLU A CA 1
ATOM 993 C C . GLU A 1 119 ? 1.355 2.674 -13.094 1.00 75.62 119 GLU A C 1
ATOM 995 O O . GLU A 1 119 ? 0.632 2.708 -12.093 1.00 75.62 119 GLU A O 1
ATOM 1000 N N . LEU A 1 120 ? 2.685 2.587 -12.973 1.00 74.25 120 LEU A N 1
ATOM 1001 C CA . LEU A 1 120 ? 3.363 2.573 -11.671 1.00 74.25 120 LEU A CA 1
ATOM 1002 C C . LEU A 1 120 ? 3.178 3.888 -10.916 1.00 74.25 120 LEU A C 1
ATOM 1004 O O . LEU A 1 120 ? 2.952 3.883 -9.705 1.00 74.25 120 LEU A O 1
ATOM 1008 N N . LYS A 1 121 ? 3.255 5.023 -11.619 1.00 77.19 121 LYS A N 1
ATOM 1009 C CA . LYS A 1 121 ? 2.997 6.340 -11.029 1.00 77.19 121 LYS A CA 1
ATOM 1010 C C . LYS A 1 121 ? 1.551 6.479 -10.584 1.00 77.19 121 LYS A C 1
ATOM 1012 O O . LYS A 1 121 ? 1.320 7.032 -9.515 1.00 77.19 121 LYS A O 1
ATOM 1017 N N . GLU A 1 122 ? 0.590 5.967 -11.345 1.00 78.31 122 GLU A N 1
ATOM 1018 C CA . GLU A 1 122 ? -0.821 5.944 -10.959 1.00 78.31 122 GLU A CA 1
ATOM 1019 C C . GLU A 1 122 ? -1.066 5.026 -9.764 1.00 78.31 122 GLU A C 1
ATOM 1021 O O . GLU A 1 122 ? -1.781 5.412 -8.843 1.00 78.31 122 GLU A O 1
ATOM 1026 N N . THR A 1 123 ? -0.406 3.869 -9.709 1.00 72.50 123 THR A N 1
ATOM 1027 C CA . THR A 1 123 ? -0.452 2.954 -8.560 1.00 72.50 123 THR A CA 1
ATOM 1028 C C . THR A 1 123 ? 0.143 3.614 -7.313 1.00 72.50 123 THR A C 1
ATOM 1030 O O . THR A 1 123 ? -0.481 3.611 -6.250 1.00 72.50 123 THR A O 1
ATOM 1033 N N . LEU A 1 124 ? 1.290 4.294 -7.439 1.00 72.50 124 LEU A N 1
ATOM 1034 C CA . LEU A 1 124 ? 1.877 5.108 -6.369 1.00 72.50 124 LEU A CA 1
ATOM 1035 C C . LEU A 1 124 ? 1.028 6.329 -6.002 1.00 72.50 124 LEU A C 1
ATOM 1037 O O . LEU A 1 124 ? 1.004 6.735 -4.843 1.00 72.50 124 LEU A O 1
ATOM 1041 N N . ALA A 1 125 ? 0.335 6.949 -6.952 1.00 70.25 125 ALA A N 1
ATOM 1042 C CA . ALA A 1 125 ? -0.563 8.069 -6.694 1.00 70.25 125 ALA A CA 1
ATOM 1043 C C . ALA A 1 125 ? -1.869 7.597 -6.044 1.00 70.25 125 ALA A C 1
ATOM 1045 O O . ALA A 1 125 ? -2.404 8.283 -5.176 1.00 70.25 125 ALA A O 1
ATOM 1046 N N . GLY A 1 126 ? -2.352 6.400 -6.370 1.00 65.31 126 GLY A N 1
ATOM 1047 C CA . GLY A 1 126 ? -3.329 5.676 -5.566 1.00 65.31 126 GLY A CA 1
ATOM 1048 C C . GLY A 1 126 ? -2.791 5.503 -4.152 1.00 65.31 126 GLY A C 1
ATOM 1049 O O . GLY A 1 126 ? -3.485 5.850 -3.195 1.00 65.31 126 GLY A O 1
ATOM 1050 N N . MET A 1 127 ? -1.505 5.136 -4.054 1.00 64.62 127 MET A N 1
ATOM 1051 C CA . MET A 1 127 ? -0.816 4.900 -2.795 1.00 64.62 127 MET A CA 1
ATOM 1052 C C . MET A 1 127 ? -0.679 6.153 -1.900 1.00 64.62 127 MET A C 1
ATOM 1054 O O . MET A 1 127 ? -0.823 6.100 -0.678 1.00 64.62 127 MET A O 1
ATOM 1058 N N . ARG A 1 128 ? -0.394 7.306 -2.517 1.00 60.91 128 ARG A N 1
ATOM 1059 C CA . ARG A 1 128 ? -0.011 8.569 -1.852 1.00 60.91 128 ARG A CA 1
ATOM 1060 C C . ARG A 1 128 ? -1.072 9.672 -1.901 1.00 60.91 128 ARG A C 1
ATOM 1062 O O . ARG A 1 128 ? -1.108 10.535 -1.028 1.00 60.91 128 ARG A O 1
ATOM 1069 N N . GLY A 1 129 ? -1.894 9.696 -2.945 1.00 48.19 129 GLY A N 1
ATOM 1070 C CA . GLY A 1 129 ? -2.651 10.869 -3.407 1.00 48.19 129 GLY A CA 1
ATOM 1071 C C . GLY A 1 129 ? -4.156 10.821 -3.149 1.00 48.19 129 GLY A C 1
ATOM 1072 O O . GLY A 1 129 ? -4.746 11.859 -2.870 1.00 48.19 129 GLY A O 1
ATOM 1073 N N . ARG A 1 130 ? -4.785 9.638 -3.110 1.00 49.78 130 ARG A N 1
ATOM 1074 C CA . ARG A 1 130 ? -6.107 9.504 -2.449 1.00 49.78 130 ARG A CA 1
ATOM 1075 C C . ARG A 1 130 ? -5.974 9.407 -0.931 1.00 49.78 130 ARG A C 1
ATOM 1077 O O . ARG A 1 130 ? -6.944 9.591 -0.205 1.00 49.78 130 ARG A O 1
ATOM 1084 N N . ASN A 1 131 ? -4.753 9.158 -0.464 1.00 45.47 131 ASN A N 1
ATOM 1085 C CA . ASN A 1 131 ? -4.425 8.907 0.919 1.00 45.47 131 ASN A CA 1
ATOM 1086 C C . ASN A 1 131 ? -3.005 9.429 1.216 1.00 45.47 131 ASN A C 1
ATOM 1088 O O . ASN A 1 131 ? -2.047 8.661 1.181 1.00 45.47 131 ASN A O 1
ATOM 1092 N N . GLN A 1 132 ? -2.865 10.672 1.704 1.00 51.91 132 GLN A N 1
ATOM 1093 C CA . GLN A 1 132 ? -1.713 11.089 2.543 1.00 51.91 132 GLN A CA 1
ATOM 1094 C C . GLN A 1 132 ? -1.661 10.311 3.891 1.00 51.91 132 GLN A C 1
ATOM 1096 O O . GLN A 1 132 ? -1.235 10.813 4.938 1.00 51.91 132 GLN A O 1
ATOM 1101 N N . TYR A 1 133 ? -2.201 9.098 3.877 1.00 57.69 133 TYR A N 1
ATOM 1102 C CA . TYR A 1 133 ? -2.803 8.353 4.958 1.00 57.69 133 TYR A CA 1
ATOM 1103 C C . TYR A 1 133 ? -2.094 7.020 5.130 1.00 57.69 133 TYR A C 1
ATOM 1105 O O . TYR A 1 133 ? -1.987 6.622 6.270 1.00 57.69 133 TYR A O 1
ATOM 1113 N N . ALA A 1 134 ? -1.559 6.346 4.103 1.00 60.28 134 ALA A N 1
ATOM 1114 C CA . ALA A 1 134 ? -0.954 5.019 4.294 1.00 60.28 134 ALA A CA 1
ATOM 1115 C C . ALA A 1 134 ? 0.221 5.060 5.288 1.00 60.28 134 ALA A C 1
ATOM 1117 O O . ALA A 1 134 ? 0.223 4.350 6.291 1.00 60.28 134 ALA A O 1
ATOM 1118 N N . GLU A 1 135 ? 1.158 5.987 5.110 1.00 63.88 135 GLU A N 1
ATOM 1119 C CA . GLU A 1 135 ? 2.269 6.190 6.045 1.00 63.88 135 GLU A CA 1
ATOM 1120 C C . GLU A 1 135 ? 1.783 6.624 7.448 1.00 63.88 135 GLU A C 1
ATOM 1122 O O . GLU A 1 135 ? 2.197 6.084 8.472 1.00 63.88 135 GLU A O 1
ATOM 1127 N N . ARG A 1 136 ? 0.798 7.531 7.520 1.00 70.56 136 ARG A N 1
ATOM 1128 C CA . ARG A 1 136 ? 0.224 8.016 8.792 1.00 70.56 136 ARG A CA 1
ATOM 1129 C C . ARG A 1 136 ? -0.686 7.010 9.507 1.00 70.56 136 ARG A C 1
ATOM 1131 O O . ARG A 1 136 ? -0.841 7.079 10.726 1.00 70.56 136 ARG A O 1
ATOM 1138 N N . ILE A 1 137 ? -1.329 6.111 8.773 1.00 71.50 137 ILE A N 1
ATOM 1139 C CA . ILE A 1 137 ? -2.184 5.031 9.270 1.00 71.50 137 ILE A CA 1
ATOM 1140 C C . ILE A 1 137 ? -1.294 3.904 9.763 1.00 71.50 137 ILE A C 1
ATOM 1142 O O . ILE A 1 137 ? -1.512 3.411 10.864 1.00 71.50 137 ILE A O 1
ATOM 1146 N N . THR A 1 138 ? -0.266 3.533 9.002 1.00 72.75 138 THR A N 1
ATOM 1147 C CA . THR A 1 138 ? 0.673 2.476 9.395 1.00 72.75 138 THR A CA 1
ATOM 1148 C C . THR A 1 138 ? 1.391 2.830 10.695 1.00 72.75 138 THR A C 1
ATOM 1150 O O . THR A 1 138 ? 1.433 1.985 11.586 1.00 72.75 138 THR A O 1
ATOM 1153 N N . LEU A 1 139 ? 1.771 4.102 10.900 1.00 74.12 139 LEU A N 1
ATOM 1154 C CA . LEU A 1 139 ? 2.250 4.619 12.195 1.00 74.12 139 LEU A CA 1
ATOM 1155 C C . LEU A 1 139 ? 1.292 4.341 13.369 1.00 74.12 139 LEU A C 1
ATOM 1157 O O . LEU A 1 139 ? 1.730 4.119 14.496 1.00 74.12 139 LEU A O 1
ATOM 1161 N N . LYS A 1 140 ? -0.025 4.346 13.123 1.00 74.75 140 LYS A N 1
ATOM 1162 C CA . LYS A 1 140 ? -1.058 4.051 14.133 1.00 74.75 140 LYS A CA 1
ATOM 1163 C C . LYS A 1 140 ? -1.324 2.551 14.301 1.00 74.75 140 LYS A C 1
ATOM 1165 O O . LYS A 1 140 ? -1.961 2.170 15.282 1.00 74.75 140 LYS A O 1
ATOM 1170 N N . LEU A 1 141 ? -0.888 1.717 13.354 1.00 80.06 141 LEU A N 1
ATOM 1171 C CA . LEU A 1 141 ? -1.110 0.270 13.342 1.00 80.06 141 LEU A CA 1
ATOM 1172 C C . LEU A 1 141 ? 0.067 -0.496 13.954 1.00 80.06 141 LEU A C 1
ATOM 1174 O O . LEU A 1 141 ? -0.140 -1.261 14.897 1.00 80.06 141 LEU A O 1
ATOM 1178 N N . SER A 1 142 ? 1.280 -0.299 13.432 1.00 82.75 142 SER A N 1
ATOM 1179 C CA . SER A 1 142 ? 2.528 -0.793 14.021 1.00 82.75 142 SER A CA 1
ATOM 1180 C C . SER A 1 142 ? 3.748 -0.103 13.396 1.00 82.75 142 SER A C 1
ATOM 1182 O O . SER A 1 142 ? 3.750 0.257 12.220 1.00 82.75 142 SER A O 1
ATOM 1184 N N . ALA A 1 143 ? 4.830 0.011 14.171 1.00 84.31 143 ALA A N 1
ATOM 1185 C CA . ALA A 1 143 ? 6.105 0.512 13.657 1.00 84.31 143 ALA A CA 1
ATOM 1186 C C . ALA A 1 143 ? 6.701 -0.400 12.566 1.00 84.31 143 ALA A C 1
ATOM 1188 O O . ALA A 1 143 ? 7.300 0.095 11.618 1.00 84.31 143 ALA A O 1
ATOM 1189 N N . SER A 1 144 ? 6.514 -1.721 12.669 1.00 84.19 144 SER A N 1
ATOM 1190 C CA . SER A 1 144 ? 7.050 -2.677 11.691 1.00 84.19 144 SER A CA 1
ATOM 1191 C C . SER A 1 144 ? 6.368 -2.561 10.328 1.00 84.19 144 SER A C 1
ATOM 1193 O O . SER A 1 144 ? 7.048 -2.530 9.305 1.00 84.19 144 SER A O 1
ATOM 1195 N N . LEU A 1 145 ? 5.041 -2.406 10.314 1.00 84.12 145 LEU A N 1
ATOM 1196 C CA . LEU A 1 145 ? 4.271 -2.203 9.092 1.00 84.12 145 LEU A CA 1
ATOM 1197 C C . LEU A 1 145 ? 4.597 -0.850 8.455 1.00 84.12 145 LEU A C 1
ATOM 1199 O O . LEU A 1 145 ? 4.717 -0.766 7.238 1.00 84.12 145 LEU A O 1
ATOM 1203 N N . HIS A 1 146 ? 4.776 0.193 9.267 1.00 84.56 146 HIS A N 1
ATOM 1204 C CA . HIS A 1 146 ? 5.194 1.504 8.778 1.00 84.56 146 HIS A CA 1
ATOM 1205 C C . HIS A 1 146 ? 6.532 1.436 8.030 1.00 84.56 146 HIS A C 1
ATOM 1207 O O . HIS A 1 146 ? 6.600 1.848 6.876 1.00 84.56 146 HIS A O 1
ATOM 1213 N N . VAL A 1 147 ? 7.552 0.817 8.633 1.00 86.25 147 VAL A N 1
ATOM 1214 C CA . VAL A 1 147 ? 8.865 0.630 7.992 1.00 86.25 147 VAL A CA 1
ATOM 1215 C C . VAL A 1 147 ? 8.761 -0.212 6.716 1.00 86.25 147 VAL A C 1
ATOM 1217 O O . VAL A 1 147 ? 9.452 0.065 5.737 1.00 86.25 147 VAL A O 1
ATOM 1220 N N . ALA A 1 148 ? 7.918 -1.249 6.699 1.00 86.12 148 ALA A N 1
ATOM 1221 C CA . ALA A 1 148 ? 7.716 -2.068 5.504 1.00 86.12 148 ALA A CA 1
ATOM 1222 C C . ALA A 1 148 ? 7.102 -1.252 4.353 1.00 86.12 148 ALA A C 1
ATOM 1224 O O . ALA A 1 148 ? 7.600 -1.303 3.229 1.00 86.12 148 ALA A O 1
ATOM 1225 N N . VAL A 1 149 ? 6.067 -0.458 4.645 1.00 85.38 149 VAL A N 1
ATOM 1226 C CA . VAL A 1 149 ? 5.388 0.396 3.660 1.00 85.38 149 VAL A CA 1
ATOM 1227 C C . VAL A 1 149 ? 6.307 1.502 3.145 1.00 85.38 149 VAL A C 1
ATOM 1229 O O . VAL A 1 149 ? 6.348 1.735 1.941 1.00 85.38 149 VAL A O 1
ATOM 1232 N N . GLU A 1 150 ? 7.088 2.142 4.015 1.00 85.94 150 GLU A N 1
ATOM 1233 C CA . GLU A 1 150 ? 8.074 3.156 3.620 1.00 85.94 150 GLU A CA 1
ATOM 1234 C C . GLU A 1 150 ? 9.116 2.581 2.647 1.00 85.94 150 GLU A C 1
ATOM 1236 O O . GLU A 1 150 ? 9.387 3.162 1.594 1.00 85.94 150 GLU A O 1
ATOM 1241 N N . LYS A 1 151 ? 9.657 1.394 2.954 1.00 87.88 151 LYS A N 1
ATOM 1242 C CA . LYS A 1 151 ? 10.618 0.718 2.074 1.00 87.88 151 LYS A CA 1
ATOM 1243 C C . LYS A 1 151 ? 10.003 0.331 0.733 1.00 87.88 151 LYS A C 1
ATOM 1245 O O . LYS A 1 151 ? 10.675 0.486 -0.281 1.00 87.88 151 LYS A O 1
ATOM 1250 N N . LEU A 1 152 ? 8.756 -0.148 0.719 1.00 86.12 152 LEU A N 1
ATOM 1251 C CA . LEU A 1 152 ? 8.042 -0.457 -0.520 1.00 86.12 152 LEU A CA 1
ATOM 1252 C C . LEU A 1 152 ? 7.878 0.790 -1.388 1.00 86.12 152 LEU A C 1
ATOM 1254 O O . LEU A 1 152 ? 8.251 0.763 -2.556 1.00 86.12 152 LEU A O 1
ATOM 1258 N N . ILE A 1 153 ? 7.386 1.888 -0.807 1.00 84.88 153 ILE A N 1
ATOM 1259 C CA . ILE A 1 153 ? 7.230 3.168 -1.508 1.00 84.88 153 ILE A CA 1
ATOM 1260 C C . ILE A 1 153 ? 8.554 3.580 -2.154 1.00 84.88 153 ILE A C 1
ATOM 1262 O O . ILE A 1 153 ? 8.597 3.831 -3.357 1.00 84.88 153 ILE A O 1
ATOM 1266 N N . LYS A 1 154 ? 9.636 3.587 -1.369 1.00 87.06 154 LYS A N 1
ATOM 1267 C CA . LYS A 1 154 ? 10.962 3.967 -1.855 1.00 87.06 154 LYS A CA 1
ATOM 1268 C C . LYS A 1 154 ? 11.456 3.042 -2.972 1.00 87.06 154 LYS A C 1
ATOM 1270 O O . LYS A 1 154 ? 11.972 3.523 -3.974 1.00 87.06 154 LYS A O 1
ATOM 1275 N N . GLY A 1 155 ? 11.265 1.730 -2.832 1.00 85.00 155 GLY A N 1
ATOM 1276 C CA . GLY A 1 155 ? 11.658 0.758 -3.854 1.00 85.00 155 GLY A CA 1
ATOM 1277 C C . GLY A 1 155 ? 10.921 0.958 -5.181 1.00 85.00 155 GLY A C 1
ATOM 1278 O O . GLY A 1 155 ? 11.535 0.876 -6.243 1.00 85.00 155 GLY A O 1
ATOM 1279 N N . VAL A 1 156 ? 9.623 1.277 -5.139 1.00 84.31 156 VAL A N 1
ATOM 1280 C CA . VAL A 1 156 ? 8.847 1.571 -6.355 1.00 84.31 156 VAL A CA 1
ATOM 1281 C C . VAL A 1 156 ? 9.305 2.886 -6.996 1.00 84.31 156 VAL A C 1
ATOM 1283 O O . VAL A 1 156 ? 9.425 2.953 -8.217 1.00 84.31 156 VAL A O 1
ATOM 1286 N N . GLU A 1 157 ? 9.619 3.919 -6.210 1.00 85.31 157 GLU A N 1
ATOM 1287 C CA . GLU A 1 157 ? 10.187 5.169 -6.741 1.00 85.31 157 GLU A CA 1
ATOM 1288 C C . GLU A 1 157 ? 11.540 4.960 -7.423 1.00 85.31 157 GLU A C 1
ATOM 1290 O O . GLU A 1 157 ? 11.763 5.469 -8.522 1.00 85.31 157 GLU A O 1
ATOM 1295 N N . GL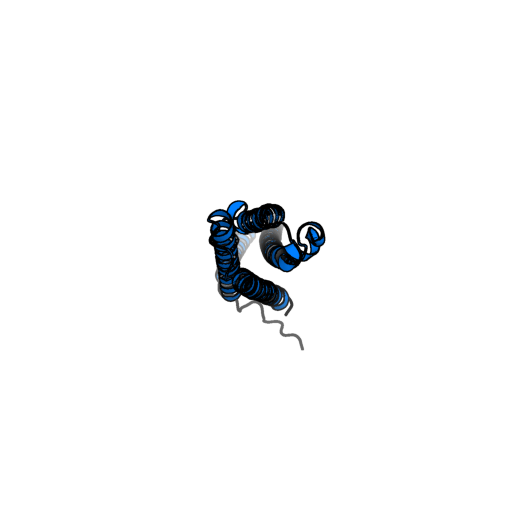U A 1 158 ? 12.433 4.193 -6.794 1.00 87.12 158 GLU A N 1
ATOM 1296 C CA . GLU A 1 158 ? 13.736 3.836 -7.360 1.00 87.12 158 GLU A CA 1
ATOM 1297 C C . GLU A 1 158 ? 13.575 3.058 -8.675 1.00 87.12 158 GLU A C 1
ATOM 1299 O O . GLU A 1 158 ? 14.310 3.296 -9.638 1.00 87.12 158 GLU A O 1
ATOM 1304 N N . TYR A 1 159 ? 12.581 2.169 -8.748 1.00 83.88 159 TYR A N 1
ATOM 1305 C CA . TYR A 1 159 ? 12.269 1.426 -9.963 1.00 83.88 159 TYR A CA 1
ATOM 1306 C C . TYR A 1 159 ? 11.738 2.330 -11.086 1.00 83.88 159 TYR A C 1
ATOM 1308 O O . TYR A 1 159 ? 12.219 2.239 -12.217 1.00 83.88 159 TYR A O 1
ATOM 1316 N N . ILE A 1 160 ? 10.818 3.253 -10.783 1.00 84.38 160 ILE A N 1
ATOM 1317 C CA . ILE A 1 160 ? 10.320 4.246 -11.750 1.00 84.38 160 ILE A CA 1
ATOM 1318 C C . ILE A 1 160 ? 11.469 5.100 -12.289 1.00 84.38 160 ILE A C 1
ATOM 1320 O O . ILE A 1 160 ? 11.599 5.245 -13.503 1.00 84.38 160 ILE A O 1
ATOM 1324 N N . LEU A 1 161 ? 12.330 5.617 -11.408 1.00 85.50 161 LEU A N 1
ATOM 1325 C CA . LEU A 1 161 ? 13.468 6.449 -11.802 1.00 85.50 161 LEU A CA 1
ATOM 1326 C C . LEU A 1 161 ? 14.426 5.695 -12.738 1.00 85.50 161 LEU A C 1
ATOM 1328 O O . LEU A 1 161 ? 14.960 6.260 -13.696 1.00 85.50 161 LEU A O 1
ATOM 1332 N N . MET A 1 162 ? 14.636 4.400 -12.489 1.00 85.00 162 MET A N 1
ATOM 1333 C CA . MET A 1 162 ? 15.442 3.545 -13.358 1.00 85.00 162 MET A CA 1
ATOM 1334 C C . MET A 1 162 ? 14.799 3.378 -14.744 1.00 85.00 162 MET A C 1
ATOM 1336 O O . MET A 1 162 ? 15.501 3.516 -15.748 1.00 85.00 162 MET A O 1
ATOM 1340 N N . LEU A 1 163 ? 13.480 3.157 -14.816 1.00 81.81 163 LEU A N 1
ATOM 1341 C CA . LEU A 1 163 ? 12.754 3.070 -16.090 1.00 81.81 163 LEU A CA 1
ATOM 1342 C C . LEU A 1 163 ? 12.806 4.394 -16.870 1.00 81.81 163 LEU A C 1
ATOM 1344 O O . LEU A 1 163 ? 13.028 4.376 -18.079 1.00 81.81 163 LEU A O 1
ATOM 1348 N N . GLU A 1 164 ? 12.661 5.536 -16.194 1.00 84.06 164 GLU A N 1
ATOM 1349 C CA . GLU A 1 164 ? 12.793 6.868 -16.802 1.00 84.06 164 GLU A CA 1
ATOM 1350 C C . GLU A 1 164 ? 14.200 7.107 -17.357 1.00 84.06 164 GLU A C 1
ATOM 1352 O O . GLU A 1 164 ? 14.354 7.596 -18.476 1.00 84.06 164 GLU A O 1
ATOM 1357 N N . THR A 1 165 ? 15.230 6.706 -16.607 1.00 83.31 165 THR A N 1
ATOM 1358 C CA . THR A 1 165 ? 16.630 6.807 -17.045 1.00 83.31 165 THR A CA 1
ATOM 1359 C C . THR A 1 165 ? 16.877 5.962 -18.293 1.00 83.31 165 THR A C 1
ATOM 1361 O O . THR A 1 165 ? 17.545 6.405 -19.228 1.00 83.31 165 THR A O 1
ATOM 1364 N N . TRP A 1 166 ? 16.314 4.752 -18.335 1.00 79.12 166 TRP A N 1
ATOM 1365 C CA . TRP A 1 166 ? 16.404 3.883 -19.505 1.00 79.12 166 TRP A CA 1
ATOM 1366 C C . TRP A 1 166 ? 15.679 4.489 -20.714 1.00 79.12 166 TRP A C 1
ATOM 1368 O O . TRP A 1 166 ? 16.224 4.483 -21.815 1.00 79.12 166 TRP A O 1
ATOM 1378 N N . LEU A 1 167 ? 14.488 5.063 -20.516 1.00 78.44 167 LEU A N 1
ATOM 1379 C CA . LEU A 1 167 ? 13.717 5.717 -21.575 1.00 78.44 167 LEU A CA 1
ATOM 1380 C C . LEU A 1 167 ? 14.467 6.927 -22.156 1.00 78.44 167 LEU A C 1
ATOM 1382 O O . LEU A 1 167 ? 14.593 7.043 -23.373 1.00 78.44 167 LEU A O 1
ATOM 1386 N N . TYR A 1 168 ? 15.074 7.749 -21.296 1.00 79.62 168 TYR A N 1
ATOM 1387 C CA . TYR A 1 168 ? 15.931 8.859 -21.716 1.00 79.62 168 TYR A CA 1
ATOM 1388 C C . TYR A 1 168 ? 17.147 8.395 -22.533 1.00 79.62 168 TYR A C 1
ATOM 1390 O O . TYR A 1 168 ? 17.472 8.996 -23.555 1.00 79.62 168 TYR A O 1
ATOM 1398 N N . ALA A 1 169 ? 17.815 7.311 -22.122 1.00 75.00 169 ALA A N 1
ATOM 1399 C CA . ALA A 1 169 ? 18.976 6.781 -22.842 1.00 75.00 169 ALA A CA 1
ATOM 1400 C C . ALA A 1 169 ? 18.629 6.302 -24.266 1.00 75.00 169 ALA A C 1
ATOM 1402 O O . ALA A 1 169 ? 19.461 6.403 -25.173 1.00 75.00 169 ALA A O 1
ATOM 1403 N N . ILE A 1 170 ? 17.402 5.809 -24.465 1.00 71.25 170 ILE A N 1
ATOM 1404 C CA . ILE A 1 170 ? 16.868 5.430 -25.780 1.00 71.25 170 ILE A CA 1
ATOM 1405 C C . ILE A 1 170 ? 16.584 6.677 -26.616 1.00 71.25 170 ILE A C 1
ATOM 1407 O O . ILE A 1 170 ? 17.050 6.757 -27.750 1.00 71.25 170 ILE A O 1
ATOM 1411 N N . ASP A 1 171 ? 15.875 7.663 -26.055 1.00 71.00 171 ASP A N 1
ATOM 1412 C CA . ASP A 1 171 ? 15.524 8.905 -26.761 1.00 71.00 171 ASP A CA 1
ATOM 1413 C C . ASP A 1 171 ? 16.765 9.719 -27.165 1.00 71.00 171 ASP A C 1
ATOM 1415 O O . ASP A 1 171 ? 16.801 10.322 -28.236 1.00 71.00 171 ASP A O 1
ATOM 1419 N N . ALA A 1 172 ? 17.817 9.693 -26.345 1.00 73.12 172 ALA A N 1
ATOM 1420 C CA . ALA A 1 172 ? 19.097 10.330 -26.643 1.00 73.12 172 ALA A CA 1
ATOM 1421 C C . ALA A 1 172 ? 19.955 9.546 -27.660 1.00 73.12 172 ALA A C 1
ATOM 1423 O O . ALA A 1 172 ? 21.062 9.974 -27.986 1.00 73.12 172 ALA A O 1
ATOM 1424 N N . ASN A 1 173 ? 19.470 8.398 -28.153 1.00 66.06 173 ASN A N 1
ATOM 1425 C CA . ASN A 1 173 ? 20.168 7.510 -29.085 1.00 66.06 173 ASN A CA 1
ATOM 1426 C C . ASN A 1 173 ? 21.563 7.071 -28.587 1.00 66.06 173 ASN A C 1
ATOM 1428 O O . ASN A 1 173 ? 22.453 6.739 -29.366 1.00 66.06 173 ASN A O 1
ATOM 1432 N N . ILE A 1 174 ? 21.748 7.042 -27.261 1.00 64.00 174 ILE A N 1
ATOM 1433 C CA . ILE A 1 174 ? 22.961 6.547 -26.584 1.00 64.00 174 ILE A CA 1
ATOM 1434 C C . ILE A 1 174 ? 23.002 4.998 -26.648 1.00 64.00 174 ILE A C 1
ATOM 1436 O O . ILE A 1 174 ? 23.994 4.345 -26.316 1.00 64.00 174 ILE A O 1
ATOM 1440 N N . ALA A 1 175 ? 21.912 4.384 -27.110 1.00 55.72 175 ALA A N 1
ATOM 1441 C CA . ALA A 1 175 ? 21.636 2.965 -27.032 1.00 55.72 175 ALA A CA 1
ATOM 1442 C C . ALA A 1 175 ? 22.188 2.167 -28.223 1.00 55.72 175 ALA A C 1
ATOM 1444 O O . ALA A 1 175 ? 21.454 1.854 -29.151 1.00 55.72 175 ALA A O 1
ATOM 1445 N N . GLN A 1 176 ? 23.443 1.721 -28.143 1.00 49.44 176 GLN A N 1
ATOM 1446 C CA . GLN A 1 176 ? 23.824 0.430 -28.748 1.00 49.44 176 GLN A CA 1
ATOM 1447 C C . GLN A 1 176 ? 24.733 -0.449 -27.870 1.00 49.44 176 GLN A C 1
ATOM 1449 O O . GLN A 1 176 ? 25.003 -1.586 -28.246 1.00 49.44 176 GLN A O 1
ATOM 1454 N N . ALA A 1 177 ? 25.135 -0.006 -26.671 1.00 43.06 177 ALA A N 1
ATOM 1455 C CA . ALA A 1 177 ? 26.055 -0.783 -25.832 1.00 43.06 177 ALA A CA 1
ATOM 1456 C C . ALA A 1 177 ? 25.456 -1.416 -24.558 1.00 43.06 177 ALA A C 1
ATOM 1458 O O . ALA A 1 177 ? 26.088 -2.326 -24.035 1.00 43.06 177 ALA A O 1
ATOM 1459 N N . ASP A 1 178 ? 24.271 -1.018 -24.056 1.00 57.84 178 ASP A N 1
ATOM 1460 C CA . ASP A 1 178 ? 23.884 -1.417 -22.681 1.00 57.84 178 ASP A CA 1
ATOM 1461 C C . ASP A 1 178 ? 22.408 -1.803 -22.439 1.00 57.84 178 ASP A C 1
ATOM 1463 O O . ASP A 1 178 ? 21.978 -1.946 -21.297 1.00 57.84 178 ASP A O 1
ATOM 1467 N N . ASP A 1 179 ? 21.608 -2.047 -23.484 1.00 64.00 179 ASP A N 1
ATOM 1468 C CA . ASP A 1 179 ? 20.180 -2.409 -23.335 1.00 64.00 179 ASP A CA 1
ATOM 1469 C C . ASP A 1 179 ? 19.970 -3.698 -22.502 1.00 64.00 179 ASP A C 1
ATOM 1471 O O . ASP A 1 179 ? 19.026 -3.818 -21.721 1.00 64.00 179 ASP A O 1
ATOM 1475 N N . LYS A 1 180 ? 20.929 -4.637 -22.568 1.00 66.75 180 LYS A N 1
ATOM 1476 C CA . LYS A 1 180 ? 20.960 -5.846 -21.721 1.00 66.75 180 LYS A CA 1
ATOM 1477 C C . LYS A 1 180 ? 21.200 -5.543 -20.236 1.00 66.75 180 LYS A C 1
ATOM 1479 O O . LYS A 1 180 ? 20.636 -6.222 -19.380 1.00 66.75 180 LYS A O 1
ATOM 1484 N N . SER A 1 181 ? 22.028 -4.551 -19.921 1.00 73.31 181 SER A N 1
ATOM 1485 C CA . SER A 1 181 ? 22.330 -4.125 -18.546 1.00 73.31 181 SER A CA 1
ATOM 1486 C C . SER A 1 181 ? 21.134 -3.405 -17.934 1.00 73.31 181 SER A C 1
ATOM 1488 O O . SER A 1 181 ? 20.727 -3.746 -16.822 1.00 73.31 181 SER A O 1
ATOM 1490 N N . TYR A 1 182 ? 20.481 -2.514 -18.687 1.00 72.00 182 TYR A N 1
ATOM 1491 C CA . TYR A 1 182 ? 19.232 -1.894 -18.246 1.00 72.00 182 TYR A CA 1
ATOM 1492 C C . TYR A 1 182 ? 18.118 -2.921 -18.028 1.00 72.00 182 TYR A C 1
ATOM 1494 O O . TYR A 1 182 ? 17.484 -2.899 -16.975 1.00 72.00 182 TYR A O 1
ATOM 1502 N N . ALA A 1 183 ? 17.936 -3.880 -18.941 1.00 73.38 183 ALA A N 1
ATOM 1503 C CA . ALA A 1 183 ? 16.964 -4.958 -18.760 1.00 73.38 183 ALA A CA 1
ATOM 1504 C C . ALA A 1 183 ? 17.264 -5.816 -17.516 1.00 73.38 183 ALA A C 1
ATOM 1506 O O . ALA A 1 183 ? 16.362 -6.134 -16.740 1.00 73.38 183 ALA A O 1
ATOM 1507 N N . SER A 1 184 ? 18.535 -6.158 -17.278 1.00 78.25 184 SER A N 1
ATOM 1508 C CA . SER A 1 184 ? 18.937 -6.910 -16.084 1.00 78.25 184 SER A CA 1
ATOM 1509 C C . SER A 1 184 ? 18.683 -6.124 -14.795 1.00 78.25 184 SER A C 1
ATOM 1511 O O . SER A 1 184 ? 18.196 -6.693 -13.818 1.00 78.25 184 SER A O 1
ATOM 1513 N N . ARG A 1 185 ? 18.999 -4.824 -14.781 1.00 80.00 185 ARG A N 1
ATOM 1514 C CA . ARG A 1 185 ? 18.743 -3.935 -13.640 1.00 80.00 185 ARG A CA 1
ATOM 1515 C C . ARG A 1 185 ? 17.248 -3.770 -13.389 1.00 80.00 185 ARG A C 1
ATOM 1517 O O . ARG A 1 185 ? 16.829 -3.845 -12.241 1.00 80.00 185 ARG A O 1
ATOM 1524 N N . ALA A 1 186 ? 16.451 -3.635 -14.446 1.00 78.56 186 ALA A N 1
ATOM 1525 C CA . ALA A 1 186 ? 15.001 -3.552 -14.349 1.00 78.56 186 ALA A CA 1
ATOM 1526 C C . ALA A 1 186 ? 14.394 -4.809 -13.727 1.00 78.56 186 ALA A C 1
ATOM 1528 O O . ALA A 1 186 ? 13.633 -4.699 -12.772 1.00 78.56 186 ALA A O 1
ATOM 1529 N N . ASN A 1 187 ? 14.797 -5.993 -14.191 1.00 79.69 187 ASN A N 1
ATOM 1530 C CA . ASN A 1 187 ? 14.337 -7.261 -13.624 1.00 79.69 187 ASN A CA 1
ATOM 1531 C C . ASN A 1 187 ? 14.758 -7.430 -12.153 1.00 79.69 187 ASN A C 1
ATOM 1533 O O . ASN A 1 187 ? 14.007 -7.984 -11.352 1.00 79.69 187 ASN A O 1
ATOM 1537 N N . ALA A 1 188 ? 15.959 -6.973 -11.782 1.00 82.19 188 ALA A N 1
ATOM 1538 C CA . ALA A 1 188 ? 16.431 -7.030 -10.400 1.00 82.19 188 ALA A CA 1
ATOM 1539 C C . ALA A 1 188 ? 15.637 -6.084 -9.483 1.00 82.19 188 ALA A C 1
ATOM 1541 O O . ALA A 1 188 ? 15.161 -6.514 -8.432 1.00 82.19 188 ALA A O 1
ATOM 1542 N N . SER A 1 189 ? 15.444 -4.828 -9.896 1.00 83.62 189 SER A N 1
ATOM 1543 C CA . SER A 1 189 ? 14.635 -3.853 -9.158 1.00 83.62 189 SER A CA 1
ATOM 1544 C C . SER A 1 189 ? 13.168 -4.274 -9.059 1.00 83.62 189 SER A C 1
ATOM 1546 O O . SER A 1 189 ? 12.561 -4.114 -8.007 1.00 83.62 189 SER A O 1
ATOM 1548 N N . GLU A 1 190 ? 12.608 -4.881 -10.106 1.00 81.50 190 GLU A N 1
ATOM 1549 C CA . GLU A 1 190 ? 11.251 -5.435 -10.085 1.00 81.50 190 GLU A CA 1
ATOM 1550 C C . GLU A 1 190 ? 11.112 -6.537 -9.024 1.00 81.50 190 GLU A C 1
ATOM 1552 O O . GLU A 1 190 ? 10.203 -6.491 -8.195 1.00 81.50 190 GLU A O 1
ATOM 1557 N N . ARG A 1 191 ? 12.040 -7.506 -8.993 1.00 83.88 191 ARG A N 1
ATOM 1558 C CA . ARG A 1 191 ? 12.045 -8.559 -7.960 1.00 83.88 191 ARG A CA 1
ATOM 1559 C C . ARG A 1 191 ? 12.132 -7.971 -6.558 1.00 83.88 191 ARG A C 1
ATOM 1561 O O . ARG A 1 191 ? 11.398 -8.398 -5.673 1.00 83.88 191 ARG A O 1
ATOM 1568 N N . GLN A 1 192 ? 12.981 -6.964 -6.372 1.00 86.88 192 GLN A N 1
ATOM 1569 C CA . GLN A 1 192 ? 13.117 -6.270 -5.095 1.00 86.88 192 GLN A CA 1
ATOM 1570 C C . GLN A 1 192 ? 11.806 -5.592 -4.669 1.00 86.88 192 GLN A C 1
ATOM 1572 O O . GLN A 1 192 ? 11.439 -5.668 -3.498 1.00 86.88 192 GLN A O 1
ATOM 1577 N N . VAL A 1 193 ? 11.082 -4.956 -5.596 1.00 84.19 193 VAL A N 1
ATOM 1578 C CA . VAL A 1 193 ? 9.752 -4.383 -5.328 1.00 84.19 193 VAL A CA 1
ATOM 1579 C C . VAL A 1 193 ? 8.762 -5.473 -4.908 1.00 84.19 193 VAL A C 1
ATOM 1581 O O . VAL A 1 193 ? 8.054 -5.285 -3.919 1.00 84.19 193 VAL A O 1
ATOM 1584 N N . GLY A 1 194 ? 8.767 -6.630 -5.578 1.00 81.69 194 GLY A N 1
ATOM 1585 C CA . GLY A 1 194 ? 7.954 -7.790 -5.192 1.00 81.69 194 GLY A CA 1
ATOM 1586 C C . GLY A 1 194 ? 8.237 -8.262 -3.761 1.00 81.69 194 GLY A C 1
ATOM 1587 O O . GLY A 1 194 ? 7.330 -8.336 -2.938 1.00 81.69 194 GLY A O 1
ATOM 1588 N N . GLU A 1 195 ? 9.510 -8.456 -3.410 1.00 88.31 195 GLU A N 1
ATOM 1589 C CA . GLU A 1 195 ? 9.923 -8.848 -2.051 1.00 88.31 195 GLU A CA 1
ATOM 1590 C C . GLU A 1 195 ? 9.577 -7.797 -0.979 1.00 88.31 195 GLU A C 1
ATOM 1592 O O . GLU A 1 195 ? 9.426 -8.104 0.209 1.00 88.31 195 GLU A O 1
ATOM 1597 N N . LEU A 1 196 ? 9.531 -6.517 -1.350 1.00 88.06 196 LEU A N 1
ATOM 1598 C CA . LEU A 1 196 ? 9.099 -5.444 -0.457 1.00 88.06 196 LEU A CA 1
ATOM 1599 C C . LEU A 1 196 ? 7.581 -5.469 -0.251 1.00 88.06 196 LEU A C 1
ATOM 1601 O O . LEU A 1 196 ? 7.124 -5.254 0.873 1.00 88.06 196 LEU A O 1
ATOM 1605 N N . ALA A 1 197 ? 6.814 -5.771 -1.298 1.00 85.69 197 ALA A N 1
ATOM 1606 C CA . ALA A 1 197 ? 5.366 -5.912 -1.221 1.00 85.69 197 ALA A CA 1
ATOM 1607 C C . ALA A 1 197 ? 4.965 -7.126 -0.370 1.00 85.69 197 ALA A C 1
ATOM 1609 O O . ALA A 1 197 ? 4.137 -6.988 0.533 1.00 85.69 197 ALA A O 1
ATOM 1610 N N . ASP A 1 198 ? 5.634 -8.267 -0.545 1.00 84.56 198 ASP A N 1
ATOM 1611 C CA . ASP A 1 198 ? 5.429 -9.461 0.285 1.00 84.56 198 ASP A CA 1
ATOM 1612 C C . ASP A 1 198 ? 5.661 -9.172 1.774 1.00 84.56 198 ASP A C 1
ATOM 1614 O O . ASP A 1 198 ? 4.873 -9.577 2.632 1.00 84.56 198 ASP A O 1
ATOM 1618 N N . ARG A 1 199 ? 6.697 -8.387 2.100 1.00 88.62 199 ARG A N 1
ATOM 1619 C CA . ARG A 1 199 ? 6.967 -7.955 3.481 1.00 88.62 199 ARG A CA 1
ATOM 1620 C C . ARG A 1 199 ? 5.856 -7.084 4.063 1.00 88.62 199 ARG A C 1
ATOM 1622 O O . ARG A 1 199 ? 5.547 -7.211 5.247 1.00 88.62 199 ARG A O 1
ATOM 1629 N N . VAL A 1 200 ? 5.241 -6.211 3.263 1.00 86.06 200 VAL A N 1
ATOM 1630 C CA . VAL A 1 200 ? 4.077 -5.423 3.704 1.00 86.06 200 VAL A CA 1
ATOM 1631 C C . VAL A 1 200 ? 2.894 -6.339 4.020 1.00 86.06 200 VAL A C 1
ATOM 1633 O O . VAL A 1 200 ? 2.266 -6.172 5.068 1.00 86.06 200 VAL A O 1
ATOM 1636 N N . ILE A 1 201 ? 2.623 -7.332 3.167 1.00 85.81 201 ILE A N 1
ATOM 1637 C CA . ILE A 1 201 ? 1.552 -8.318 3.380 1.00 85.81 201 ILE A CA 1
ATOM 1638 C C . ILE A 1 201 ? 1.807 -9.117 4.662 1.00 85.81 201 ILE A C 1
ATOM 1640 O O . ILE A 1 201 ? 0.906 -9.258 5.491 1.00 85.81 201 ILE A O 1
ATOM 1644 N N . GLU A 1 202 ? 3.034 -9.597 4.862 1.00 89.44 202 GLU A N 1
ATOM 1645 C CA . GLU A 1 202 ? 3.417 -10.377 6.039 1.00 89.44 202 GLU A CA 1
ATOM 1646 C C . GLU A 1 202 ? 3.228 -9.575 7.340 1.00 89.44 202 GLU A C 1
ATOM 1648 O O . GLU A 1 202 ? 2.602 -10.048 8.295 1.00 89.44 202 GLU A O 1
ATOM 1653 N N . GLU A 1 203 ? 3.720 -8.334 7.382 1.00 86.69 203 GLU A N 1
ATOM 1654 C CA . GLU A 1 203 ? 3.578 -7.466 8.553 1.00 86.69 203 GLU A CA 1
ATOM 1655 C C . GLU A 1 203 ? 2.116 -7.089 8.822 1.00 86.69 203 GLU A C 1
ATOM 1657 O O . GLU A 1 203 ? 1.676 -7.080 9.976 1.00 86.69 203 GLU A O 1
ATOM 1662 N N . ALA A 1 204 ? 1.326 -6.846 7.776 1.00 85.88 204 ALA A N 1
ATOM 1663 C CA . ALA A 1 204 ? -0.103 -6.589 7.902 1.00 85.88 204 ALA A CA 1
ATOM 1664 C C . ALA A 1 204 ? -0.858 -7.821 8.442 1.00 85.88 204 ALA A C 1
ATOM 1666 O O . ALA A 1 204 ? -1.698 -7.699 9.343 1.00 85.88 204 ALA A O 1
ATOM 1667 N N . ALA A 1 205 ? -0.511 -9.023 7.972 1.00 85.50 205 ALA A N 1
ATOM 1668 C CA . ALA A 1 205 ? -1.092 -10.281 8.432 1.00 85.50 205 ALA A CA 1
ATOM 1669 C C . ALA A 1 205 ? -0.776 -10.566 9.911 1.00 85.50 205 ALA A C 1
ATOM 1671 O O . ALA A 1 205 ? -1.677 -10.947 10.664 1.00 85.50 205 ALA A O 1
ATOM 1672 N N . LYS A 1 206 ? 0.457 -10.297 10.373 1.00 86.44 206 LYS A N 1
ATOM 1673 C CA . LYS A 1 206 ? 0.851 -10.412 11.797 1.00 86.44 206 LYS A CA 1
ATOM 1674 C C . LYS A 1 206 ? -0.023 -9.558 12.718 1.00 86.44 206 LYS A C 1
ATOM 1676 O O . LYS A 1 206 ? -0.343 -9.956 13.839 1.00 86.44 206 LYS A O 1
ATOM 1681 N N . ILE A 1 207 ? -0.416 -8.369 12.263 1.00 82.88 207 ILE A N 1
ATOM 1682 C CA . ILE A 1 207 ? -1.289 -7.468 13.026 1.00 82.88 207 ILE A CA 1
ATOM 1683 C C . ILE A 1 207 ? -2.716 -8.022 13.104 1.00 82.88 207 ILE A C 1
ATOM 1685 O O . ILE A 1 207 ? -3.377 -7.856 14.135 1.00 82.88 207 ILE A O 1
ATOM 1689 N N . LYS A 1 208 ? -3.185 -8.683 12.040 1.00 76.19 208 LYS A N 1
ATOM 1690 C CA . LYS A 1 208 ? -4.506 -9.320 11.984 1.00 76.19 208 LYS A CA 1
ATOM 1691 C C . LYS A 1 208 ? -4.578 -10.534 12.919 1.00 76.19 208 LYS A C 1
ATOM 1693 O O . LYS A 1 208 ? -5.519 -10.631 13.703 1.00 76.19 208 LYS A O 1
ATOM 1698 N N . THR A 1 209 ? -3.554 -11.390 12.921 1.00 75.12 209 THR A N 1
ATOM 1699 C CA . THR A 1 209 ? -3.501 -12.609 13.752 1.00 75.12 209 THR A CA 1
ATOM 1700 C C . THR A 1 209 ? -3.281 -12.332 15.241 1.00 75.12 209 THR A C 1
ATOM 1702 O O . THR A 1 209 ? -3.868 -13.016 16.076 1.00 75.12 209 THR A O 1
ATOM 1705 N N . ARG A 1 210 ? -2.533 -11.279 15.609 1.00 63.91 210 ARG A N 1
ATOM 1706 C CA . ARG A 1 210 ? -2.346 -10.862 17.017 1.00 63.91 210 ARG A CA 1
ATOM 1707 C C . ARG A 1 210 ? -3.625 -10.439 17.752 1.00 63.91 210 ARG A C 1
ATOM 1709 O O . ARG A 1 210 ? -3.575 -10.318 18.967 1.00 63.91 210 ARG A O 1
ATOM 1716 N N . ASN A 1 211 ? -4.737 -10.179 17.061 1.00 52.91 211 ASN A N 1
ATOM 1717 C CA . ASN A 1 211 ? -6.009 -9.816 17.708 1.00 52.91 211 ASN A CA 1
ATOM 1718 C C . ASN A 1 211 ? -6.935 -11.018 17.974 1.00 52.91 211 ASN A C 1
ATOM 1720 O O . ASN A 1 211 ? -8.039 -10.807 18.470 1.00 52.91 211 ASN A O 1
ATOM 1724 N N . ILE A 1 212 ? -6.535 -12.237 17.590 1.00 46.84 212 ILE A N 1
ATOM 1725 C CA . ILE A 1 212 ? -7.357 -13.456 17.703 1.00 46.84 212 ILE A CA 1
ATOM 1726 C C . ILE A 1 212 ? -6.973 -14.295 18.945 1.00 46.84 212 ILE A C 1
ATOM 1728 O O . ILE A 1 212 ? -7.734 -15.176 19.338 1.00 46.84 212 ILE A O 1
ATOM 1732 N N . GLY A 1 213 ? -5.834 -14.008 19.593 1.00 32.62 213 GLY A N 1
ATOM 1733 C CA . GLY A 1 213 ? -5.375 -14.654 20.837 1.00 32.62 213 GLY A CA 1
ATOM 1734 C C . GLY A 1 213 ? -5.390 -13.711 22.031 1.00 32.62 213 GLY A C 1
ATOM 1735 O O . GLY A 1 213 ? -5.635 -14.208 23.151 1.00 32.62 213 GLY A O 1
#

Radius of gyration: 29.46 Å; chains: 1; bounding box: 68×35×86 Å

Sequence (213 aa):
MANFWSPFKTKKYWRQYAIALVFFCIAVVFLIILMRNNSLANAIVAFGTLILALITTFSIINANDQARRDRRERWINEIIEWAINIINWRSENKSVFRDITSIKSPEEQRLHKYAHIVELKETLAGMRGRNQYAERITLKLSASLHVAVEKLIKGVEEYILMLETWLYAIDANIAQADDKSYASRANASERQVGELADRVIEEAAKIKTRNIG